Protein AF-A0A969S7R6-F1 (afdb_monomer_lite)

Secondary structure (DSSP, 8-state):
-------PPPP-----------------------S-HHHHHHHHHHHHHHHHHHHHHHHHHS-------PPPPP---S----TT-EEEEEEEETTEEEEEEEPPPPPP-S---S-------PPP-EEEEEEEEEETTT--HHHHHHHSGGGG-SSTT-SEEEEETTTEEEEEEE-SSEEEEEEEE-TTS-EE-SHHHHHHHHHHHHT-HHHHHHHHHTSS-S---EEEEEEEEEETTTS-HHHHHHHHHHHHHHHHHHHTTSS---

pLDDT: mean 76.46, std 16.31, range [37.97, 97.31]

Foldseek 3Di:
DDDDDDDDDDDPDDPPPPPPDDDPPDDDPPDPPDDCVVVVVVVVVVVVVVVVVVLVVCCVVCVPPCVVPPADDQPDDPDDDDPQWDWDDWDDDPQKIKTKIKGHDPPPPPDDDDDDPPDPGQFIWIKIKMKHKDFCVPVDQCCLCVVPPVVAAPDPVDFDWDADPPAGIWTWGDHPWKTKIKWWQALQLHTDHHPVSLCVVQVVQLPDVVQVVCVVVSNADSGRRMTMIMMMMITCVRPPNVRRVVVVVSRCVSRSVVSRNSRHHD

Structure (mmCIF, N/CA/C/O backbone):
data_AF-A0A969S7R6-F1
#
_entry.id   AF-A0A969S7R6-F1
#
loop_
_atom_site.group_PDB
_atom_site.id
_atom_site.type_symbol
_atom_site.label_atom_id
_atom_site.label_alt_id
_atom_site.label_comp_id
_atom_site.label_asym_id
_atom_site.label_entity_id
_atom_site.label_seq_id
_atom_site.pdbx_PDB_ins_code
_atom_site.Cartn_x
_atom_site.Cartn_y
_atom_site.Cartn_z
_atom_site.occupancy
_atom_site.B_iso_or_equiv
_atom_site.auth_seq_id
_atom_site.auth_comp_id
_atom_site.auth_asym_id
_atom_site.auth_atom_id
_atom_site.pdbx_PDB_model_num
ATOM 1 N N . MET A 1 1 ? 46.435 20.905 -7.691 1.00 45.28 1 MET A N 1
ATOM 2 C CA . MET A 1 1 ? 46.925 22.238 -7.284 1.00 45.28 1 MET A CA 1
ATOM 3 C C . MET A 1 1 ? 45.697 23.132 -7.252 1.00 45.28 1 MET A C 1
ATOM 5 O O . MET A 1 1 ? 44.993 23.152 -8.251 1.00 45.28 1 MET A O 1
ATOM 9 N N . ASN A 1 2 ? 45.442 23.760 -6.099 1.00 37.97 2 ASN A N 1
ATOM 10 C CA . ASN A 1 2 ? 44.247 24.527 -5.697 1.00 37.97 2 ASN A CA 1
ATOM 11 C C . ASN A 1 2 ? 42.995 23.706 -5.349 1.00 37.97 2 ASN A C 1
ATOM 13 O O . ASN A 1 2 ? 42.605 22.835 -6.112 1.00 37.97 2 ASN A O 1
ATOM 17 N N . LEU A 1 3 ? 42.268 23.974 -4.267 1.00 44.44 3 LEU A N 1
ATOM 18 C CA . LEU A 1 3 ? 42.563 24.477 -2.916 1.00 44.44 3 LEU A CA 1
ATOM 19 C C . LEU A 1 3 ? 41.258 24.210 -2.140 1.00 44.44 3 LEU A C 1
ATOM 21 O O . LEU A 1 3 ? 40.169 24.332 -2.693 1.00 44.44 3 LEU A O 1
ATOM 25 N N . LEU A 1 4 ? 41.392 23.763 -0.898 1.00 49.69 4 LEU A N 1
ATOM 26 C CA . LEU A 1 4 ? 40.310 23.392 0.010 1.00 49.69 4 LEU A CA 1
ATOM 27 C C . LEU A 1 4 ? 39.552 24.645 0.476 1.00 49.69 4 LEU A C 1
ATOM 29 O O . LEU A 1 4 ? 40.168 25.508 1.096 1.00 49.69 4 LEU A O 1
ATOM 33 N N . GLU A 1 5 ? 38.234 24.713 0.276 1.00 47.97 5 GLU A N 1
ATOM 34 C CA . GLU A 1 5 ? 37.368 25.630 1.030 1.00 47.97 5 GLU A CA 1
ATOM 35 C C . GLU A 1 5 ? 36.642 24.863 2.139 1.00 47.97 5 GLU A C 1
ATOM 37 O O . GLU A 1 5 ? 35.604 24.227 1.968 1.00 47.97 5 GLU A O 1
ATOM 42 N N . SER A 1 6 ? 37.293 24.912 3.299 1.00 51.25 6 SER A N 1
ATOM 43 C CA . SER A 1 6 ? 36.768 24.629 4.628 1.00 51.25 6 SER A CA 1
ATOM 44 C C . SER A 1 6 ? 35.719 25.687 4.973 1.00 51.25 6 SER A C 1
ATOM 46 O O . SER A 1 6 ? 36.085 26.836 5.222 1.00 51.25 6 SER A O 1
ATOM 48 N N . ASN A 1 7 ? 34.439 25.314 5.032 1.00 52.56 7 ASN A N 1
ATOM 49 C CA . ASN A 1 7 ? 33.411 26.207 5.555 1.00 52.56 7 ASN A CA 1
ATOM 50 C C . ASN A 1 7 ? 33.230 25.959 7.057 1.00 52.56 7 ASN A C 1
ATOM 52 O O . ASN A 1 7 ? 32.868 24.865 7.494 1.00 52.56 7 ASN A O 1
ATOM 56 N N . ALA A 1 8 ? 33.582 26.985 7.825 1.00 49.97 8 ALA A N 1
ATOM 57 C CA . ALA A 1 8 ? 33.693 26.975 9.268 1.00 49.97 8 ALA A CA 1
ATOM 58 C C . ALA A 1 8 ? 32.323 26.906 9.953 1.00 49.97 8 ALA A C 1
ATOM 60 O O . ALA A 1 8 ? 31.395 27.653 9.654 1.00 49.97 8 ALA A O 1
ATOM 61 N N . SER A 1 9 ? 32.248 26.019 10.936 1.00 49.41 9 SER A N 1
ATOM 62 C CA . SER A 1 9 ? 31.228 25.937 11.971 1.00 49.41 9 SER A CA 1
ATOM 63 C C . SER A 1 9 ? 31.179 27.223 12.805 1.00 49.41 9 SER A C 1
ATOM 65 O O . SER A 1 9 ? 32.147 27.550 13.493 1.00 49.41 9 SER A O 1
ATOM 67 N N . HIS A 1 10 ? 30.048 27.928 12.778 1.00 52.59 10 HIS A N 1
ATOM 68 C CA . HIS A 1 10 ? 29.699 28.940 13.777 1.00 52.59 10 HIS A CA 1
ATOM 69 C C . HIS A 1 10 ? 29.046 28.261 14.992 1.00 52.59 10 HIS A C 1
ATOM 71 O O . HIS A 1 10 ? 28.022 27.594 14.825 1.00 52.59 10 HIS A O 1
ATOM 77 N N . PRO A 1 11 ? 29.593 28.412 16.209 1.00 53.72 11 PRO A N 1
ATOM 78 C CA . PRO A 1 11 ? 28.867 28.089 17.425 1.00 53.72 11 PRO A CA 1
ATOM 79 C C . PRO A 1 11 ? 27.849 29.202 17.694 1.00 53.72 11 PRO A C 1
ATOM 81 O O . PRO A 1 11 ? 28.214 30.364 17.845 1.00 53.72 11 PRO A O 1
ATOM 84 N N . ALA A 1 12 ? 26.565 28.845 17.722 1.00 55.00 12 ALA A N 1
ATOM 85 C CA . ALA A 1 12 ? 25.519 29.744 18.183 1.00 55.00 12 ALA A CA 1
ATOM 86 C C . ALA A 1 12 ? 25.694 29.971 19.690 1.00 55.00 12 ALA A C 1
ATOM 88 O O . ALA A 1 12 ? 25.602 29.045 20.498 1.00 55.00 12 ALA A O 1
ATOM 89 N N . GLU A 1 13 ? 25.998 31.217 20.020 1.00 55.22 13 GLU A N 1
ATOM 90 C CA . GLU A 1 13 ? 26.053 31.805 21.347 1.00 55.22 13 GLU A CA 1
ATOM 91 C C . GLU A 1 13 ? 24.684 31.647 22.025 1.00 55.22 13 GLU A C 1
ATOM 93 O O . GLU A 1 13 ? 23.676 32.193 21.579 1.00 55.22 13 GLU A O 1
ATOM 98 N N . VAL A 1 14 ? 24.629 30.809 23.063 1.00 56.66 14 VAL A N 1
ATOM 99 C CA . VAL A 1 14 ? 23.445 30.646 23.912 1.00 56.66 14 VAL A CA 1
ATOM 100 C C . VAL A 1 14 ? 23.467 31.785 24.921 1.00 56.66 14 VAL A C 1
ATOM 102 O O . VAL A 1 14 ? 24.135 31.711 25.951 1.00 56.66 14 VAL A O 1
ATOM 105 N N . GLU A 1 15 ? 22.760 32.857 24.583 1.00 57.28 15 GLU A N 1
ATOM 106 C CA . GLU A 1 15 ? 22.501 33.989 25.464 1.00 57.28 15 GLU A CA 1
ATOM 107 C C . GLU A 1 15 ? 21.655 33.497 26.651 1.00 57.28 15 GLU A C 1
ATOM 109 O O . GLU A 1 15 ? 20.496 33.095 26.516 1.00 57.28 15 GLU A O 1
ATOM 114 N N . ALA A 1 16 ? 22.282 33.439 27.826 1.00 54.28 16 ALA A N 1
ATOM 115 C CA . ALA A 1 16 ? 21.632 33.100 29.080 1.00 54.28 16 ALA A CA 1
ATOM 116 C C . ALA A 1 16 ? 20.711 34.257 29.487 1.00 54.28 16 ALA A C 1
ATOM 118 O O . ALA A 1 16 ? 21.150 35.248 30.067 1.00 54.28 16 ALA A O 1
ATOM 119 N N . GLN A 1 17 ? 19.428 34.129 29.159 1.00 58.88 17 GLN A N 1
ATOM 120 C CA . GLN A 1 17 ? 18.408 35.085 29.561 1.00 58.88 17 GLN A CA 1
ATOM 121 C C . GLN A 1 17 ? 18.016 34.845 31.024 1.00 58.88 17 GLN A C 1
ATOM 123 O O . GLN A 1 17 ? 17.194 33.989 31.351 1.00 58.88 17 GLN A O 1
ATOM 128 N N . ASP A 1 18 ? 18.664 35.610 31.898 1.00 61.25 18 ASP A N 1
ATOM 129 C CA . ASP A 1 18 ? 18.344 35.788 33.312 1.00 61.25 18 ASP A CA 1
ATOM 130 C C . ASP A 1 18 ? 17.022 36.572 33.451 1.00 61.25 18 ASP A C 1
ATOM 132 O O . ASP A 1 18 ? 16.996 37.800 33.525 1.00 61.25 18 ASP A O 1
ATOM 136 N N . ASP A 1 19 ? 15.895 35.853 33.409 1.00 56.31 19 ASP A N 1
ATOM 137 C CA . ASP A 1 19 ? 14.552 36.393 33.669 1.00 56.31 19 ASP A CA 1
ATOM 138 C C . ASP A 1 19 ? 14.238 36.269 35.172 1.00 56.31 19 ASP A C 1
ATOM 140 O O . ASP A 1 19 ? 13.405 35.469 35.611 1.00 56.31 19 ASP A O 1
ATOM 144 N N . THR A 1 20 ? 14.945 37.058 35.988 1.00 59.28 20 THR A N 1
ATOM 145 C CA . THR A 1 20 ? 14.612 37.264 37.403 1.00 59.28 20 THR A CA 1
ATOM 146 C C . THR A 1 20 ? 13.327 38.099 37.494 1.00 59.28 20 THR A C 1
ATOM 148 O O . THR A 1 20 ? 13.354 39.316 37.688 1.00 59.28 20 THR A O 1
ATOM 151 N N . ARG A 1 21 ? 12.164 37.455 37.329 1.00 60.25 21 ARG A N 1
ATOM 152 C CA . ARG A 1 21 ? 10.870 38.111 37.558 1.00 60.25 21 ARG A CA 1
ATOM 153 C C . ARG A 1 21 ? 10.589 38.255 39.054 1.00 60.25 21 ARG A C 1
ATOM 155 O O . ARG A 1 21 ? 10.722 37.280 39.795 1.00 60.25 21 ARG A O 1
ATOM 162 N N . PRO A 1 22 ? 10.137 39.435 39.508 1.00 58.19 22 PRO A N 1
ATOM 163 C CA . PRO A 1 22 ? 9.712 39.629 40.883 1.00 58.19 22 PRO A CA 1
ATOM 164 C C . PRO A 1 22 ? 8.488 38.760 41.177 1.00 58.19 22 PRO A C 1
ATOM 166 O O . PRO A 1 22 ? 7.491 38.793 40.455 1.00 58.19 22 PRO A O 1
ATOM 169 N N . ILE A 1 23 ? 8.587 37.987 42.256 1.00 62.47 23 ILE A N 1
ATOM 170 C CA . ILE A 1 23 ? 7.500 37.196 42.830 1.00 62.47 23 ILE A CA 1
ATOM 171 C C . ILE A 1 23 ? 6.378 38.171 43.226 1.00 62.47 23 ILE A C 1
ATOM 173 O O . ILE A 1 23 ? 6.601 39.008 44.106 1.00 62.47 23 ILE A O 1
ATOM 177 N N . PRO A 1 24 ? 5.186 38.112 42.603 1.00 60.56 24 PRO A N 1
ATOM 178 C CA . PRO A 1 24 ? 4.053 38.895 43.066 1.00 60.56 24 PRO A CA 1
ATOM 179 C C . PRO A 1 24 ? 3.626 38.360 44.434 1.00 60.56 24 PRO A C 1
ATOM 181 O O . PRO A 1 24 ? 3.351 37.171 44.596 1.00 60.56 24 PRO A O 1
ATOM 184 N N . SER A 1 25 ? 3.605 39.247 45.425 1.00 57.91 25 SER A N 1
ATOM 185 C CA . SER A 1 25 ? 3.110 38.965 46.764 1.00 57.91 25 SER A CA 1
ATOM 186 C C . SER A 1 25 ? 1.645 38.543 46.690 1.00 57.91 25 SER A C 1
ATOM 188 O O . SER A 1 25 ? 0.744 39.315 46.358 1.00 57.91 25 SER A O 1
ATOM 190 N N . GLU A 1 26 ? 1.439 37.266 46.983 1.00 52.25 26 GLU A N 1
ATOM 191 C CA . GLU A 1 26 ? 0.154 36.596 47.064 1.00 52.25 26 GLU A CA 1
ATOM 192 C C . GLU A 1 26 ? -0.654 37.235 48.201 1.00 52.25 26 GLU A C 1
ATOM 194 O O . GLU A 1 26 ? -0.451 36.977 49.388 1.00 52.25 26 GLU A O 1
ATOM 199 N N . THR A 1 27 ? -1.539 38.162 47.839 1.00 58.53 27 THR A N 1
ATOM 200 C CA . THR A 1 27 ? -2.511 38.721 48.771 1.00 58.53 27 THR A CA 1
ATOM 201 C C . THR A 1 27 ? -3.544 37.644 49.066 1.00 58.53 27 THR A C 1
ATOM 203 O O . THR A 1 27 ? -4.223 37.132 48.178 1.00 58.53 27 THR A O 1
ATOM 206 N N . ALA A 1 28 ? -3.610 37.277 50.344 1.00 55.28 28 ALA A N 1
ATOM 207 C CA . ALA A 1 28 ? -4.493 36.278 50.915 1.00 55.28 28 ALA A CA 1
ATOM 208 C C . ALA A 1 28 ? -5.975 36.625 50.678 1.00 55.28 28 ALA A C 1
ATOM 210 O O . ALA A 1 28 ? -6.647 37.219 51.519 1.00 55.28 28 ALA A O 1
ATOM 211 N N . GLY A 1 29 ? -6.495 36.227 49.520 1.00 53.34 29 GLY A N 1
ATOM 212 C CA . GLY A 1 29 ? -7.921 36.092 49.270 1.00 53.34 29 GLY A CA 1
ATOM 213 C C . GLY A 1 29 ? -8.390 34.755 49.827 1.00 53.34 29 GLY A C 1
ATOM 214 O O . GLY A 1 29 ? -8.324 33.739 49.135 1.00 53.34 29 GLY A O 1
ATOM 215 N N . ALA A 1 30 ? -8.849 34.750 51.080 1.00 56.84 30 ALA A N 1
ATOM 216 C CA . ALA A 1 30 ? -9.548 33.630 51.703 1.00 56.84 30 ALA A CA 1
ATOM 217 C C . ALA A 1 30 ? -10.882 33.383 50.973 1.00 56.84 30 ALA A C 1
ATOM 219 O O . ALA A 1 30 ? -11.956 33.795 51.404 1.00 56.84 30 ALA A O 1
ATOM 220 N N . ASN A 1 31 ? -10.795 32.745 49.808 1.00 53.53 31 ASN A N 1
ATOM 221 C CA . ASN A 1 31 ? -11.939 32.333 49.021 1.00 53.53 31 ASN A CA 1
ATOM 222 C C . ASN A 1 31 ? -12.540 31.083 49.657 1.00 53.53 31 ASN A C 1
ATOM 224 O O . ASN A 1 31 ? -11.925 30.017 49.674 1.00 53.53 31 ASN A O 1
ATOM 228 N N . ASN A 1 32 ? -13.773 31.233 50.135 1.00 58.84 32 ASN A N 1
ATOM 229 C CA . ASN A 1 32 ? -14.685 30.174 50.546 1.00 58.84 32 ASN A CA 1
ATOM 230 C C . ASN A 1 32 ? -14.927 29.170 49.398 1.00 58.84 32 ASN A C 1
ATOM 232 O O . ASN A 1 32 ? -15.994 29.151 48.783 1.00 58.84 32 ASN A O 1
ATOM 236 N N . ARG A 1 33 ? -13.953 28.299 49.100 1.00 58.47 33 ARG A N 1
ATOM 237 C CA . ARG A 1 33 ? -14.191 27.045 48.375 1.00 58.47 33 ARG A CA 1
ATOM 238 C C . ARG A 1 33 ? -14.910 26.111 49.336 1.00 58.47 33 ARG A C 1
ATOM 240 O O . ARG A 1 33 ? -14.297 25.309 50.034 1.00 58.47 33 ARG A O 1
ATOM 247 N N . ALA A 1 34 ? -16.226 26.285 49.396 1.00 58.28 34 ALA A N 1
ATOM 248 C CA . ALA A 1 34 ? -17.129 25.379 50.074 1.00 58.28 34 ALA A CA 1
ATOM 249 C C . ALA A 1 34 ? -16.809 23.926 49.680 1.00 58.28 34 ALA A C 1
ATOM 251 O O . ALA A 1 34 ? -16.533 23.606 48.521 1.00 58.28 34 ALA A O 1
ATOM 252 N N . ASN A 1 35 ? -16.808 23.087 50.705 1.00 64.00 35 ASN A N 1
ATOM 253 C CA . ASN A 1 35 ? -16.286 21.733 50.821 1.00 64.00 35 ASN A CA 1
ATOM 254 C C . ASN A 1 35 ? -17.053 20.692 49.966 1.00 64.00 35 ASN A C 1
ATOM 256 O O . ASN A 1 35 ? -17.558 19.704 50.488 1.00 64.00 35 ASN A O 1
ATOM 260 N N . ASN A 1 36 ? -17.166 20.913 48.651 1.00 62.44 36 ASN A N 1
ATOM 261 C CA . ASN A 1 36 ? -17.882 20.034 47.709 1.00 62.44 36 ASN A CA 1
ATOM 262 C C . ASN A 1 36 ? -16.988 18.950 47.077 1.00 62.44 36 ASN A C 1
ATOM 264 O O . ASN A 1 36 ? -17.462 18.134 46.287 1.00 62.44 36 ASN A O 1
ATOM 268 N N . GLN A 1 37 ? -15.703 18.900 47.442 1.00 74.56 37 GLN A N 1
ATOM 269 C CA . GLN A 1 37 ? -14.771 17.857 47.007 1.00 74.56 37 GLN A CA 1
ATOM 270 C C . GLN A 1 37 ? -15.238 16.412 47.283 1.00 74.56 37 GLN A C 1
ATOM 272 O O . GLN A 1 37 ? -15.125 15.601 46.365 1.00 74.56 37 GLN A O 1
ATOM 277 N N . PRO A 1 38 ? -15.785 16.045 48.465 1.00 82.81 38 PRO A N 1
ATOM 278 C CA . PRO A 1 38 ? -16.155 14.652 48.724 1.00 82.81 38 PRO A CA 1
ATOM 279 C C . PRO A 1 38 ? -17.298 14.175 47.820 1.00 82.81 38 PRO A C 1
ATOM 281 O O . PRO A 1 38 ? -17.287 13.032 47.372 1.00 82.81 38 PRO A O 1
ATOM 284 N N . LEU A 1 39 ? -18.250 15.053 47.489 1.00 85.94 39 LEU A N 1
ATOM 285 C CA . LEU A 1 39 ? -19.400 14.723 46.642 1.00 85.94 39 LEU A CA 1
ATOM 286 C C . LEU A 1 39 ? -18.976 14.355 45.212 1.00 85.94 39 LEU A C 1
ATOM 288 O O . LEU A 1 39 ? -19.498 13.401 44.640 1.00 85.94 39 LEU A O 1
ATOM 292 N N . ILE A 1 40 ? -17.981 15.056 44.661 1.00 89.38 40 ILE A N 1
ATOM 293 C CA . ILE A 1 40 ? -17.456 14.788 43.315 1.00 89.38 40 ILE A CA 1
ATOM 294 C C . ILE A 1 40 ? -16.802 13.400 43.247 1.00 89.38 40 ILE A C 1
ATOM 296 O O . ILE A 1 40 ? -17.059 12.651 42.304 1.00 89.38 40 ILE A O 1
ATOM 300 N N . TYR A 1 41 ? -16.008 13.018 44.254 1.00 93.12 41 TYR A N 1
ATOM 301 C CA . TYR A 1 41 ? -15.368 11.698 44.283 1.00 93.12 41 TYR A CA 1
ATOM 302 C C . TYR A 1 41 ? -16.385 10.560 44.361 1.00 93.12 41 TYR A C 1
ATOM 304 O O . TYR A 1 41 ? -16.248 9.574 43.638 1.00 93.12 41 TYR A O 1
ATOM 312 N N . TRP A 1 42 ? -17.432 10.707 45.177 1.00 93.81 42 TRP A N 1
ATOM 313 C CA . TRP A 1 42 ? -18.493 9.703 45.274 1.00 93.81 42 TRP A CA 1
ATOM 314 C C . TRP A 1 42 ? -19.260 9.534 43.964 1.00 93.81 42 TRP A C 1
ATOM 316 O O . TRP A 1 42 ? -19.521 8.401 43.563 1.00 93.81 42 TRP A O 1
ATOM 326 N N . VAL A 1 43 ? -19.570 10.631 43.268 1.00 95.00 43 VAL A N 1
ATOM 327 C CA . VAL A 1 43 ? -20.233 10.581 41.955 1.00 95.00 43 VAL A CA 1
ATOM 328 C C . VAL A 1 43 ? -19.353 9.875 40.918 1.00 95.00 43 VAL A C 1
ATOM 330 O O . VAL A 1 43 ? -19.836 8.994 40.206 1.00 95.00 43 VAL A O 1
ATOM 333 N N . LEU A 1 44 ? -18.056 10.196 40.857 1.00 95.19 44 LEU A N 1
ATOM 334 C CA . LEU A 1 44 ? -17.110 9.537 39.946 1.00 95.19 44 LEU A CA 1
ATOM 335 C C . LEU A 1 44 ? -16.935 8.042 40.267 1.00 95.19 44 LEU A C 1
ATOM 337 O O . LEU A 1 44 ? -16.881 7.212 39.357 1.00 95.19 44 LEU A O 1
ATOM 341 N N . LEU A 1 45 ? -16.889 7.677 41.549 1.00 96.31 45 LEU A N 1
ATOM 342 C CA . LEU A 1 45 ? -16.780 6.283 41.983 1.00 96.31 45 LEU A CA 1
ATOM 343 C C . LEU A 1 45 ? -18.041 5.478 41.630 1.00 96.31 45 LEU A C 1
ATOM 345 O O . LEU A 1 45 ? -17.943 4.353 41.141 1.00 96.31 45 LEU A O 1
ATOM 349 N N . TRP A 1 46 ? -19.224 6.069 41.802 1.00 97.31 46 TRP A N 1
ATOM 350 C CA . TRP A 1 46 ? -20.485 5.443 41.400 1.00 97.31 46 TRP A CA 1
ATOM 351 C C . TRP A 1 46 ? -20.576 5.250 39.886 1.00 97.31 46 TRP A C 1
ATOM 353 O O . TRP A 1 46 ? -20.946 4.169 39.429 1.00 97.31 46 TRP A O 1
ATOM 363 N N . LEU A 1 47 ? -20.191 6.263 39.104 1.00 96.88 47 LEU A N 1
ATOM 364 C CA . LEU A 1 47 ? -20.155 6.182 37.641 1.00 96.88 47 LEU A CA 1
ATOM 365 C C . LEU A 1 47 ? -19.198 5.091 37.149 1.00 96.88 47 LEU A C 1
ATOM 367 O O . LEU A 1 47 ? -19.558 4.310 36.267 1.00 96.88 47 LEU A O 1
ATOM 371 N N . THR A 1 48 ? -18.000 4.997 37.732 1.00 95.75 48 THR A N 1
ATOM 372 C CA . THR A 1 48 ? -17.034 3.956 37.352 1.00 95.75 48 THR A CA 1
ATOM 373 C C . THR A 1 48 ? -17.541 2.564 37.727 1.00 95.75 48 THR A C 1
ATOM 375 O O . THR A 1 48 ? -17.538 1.686 36.861 1.00 95.75 48 THR A O 1
ATOM 378 N N . CYS A 1 49 ? -18.076 2.372 38.940 1.00 96.75 49 CYS A N 1
ATOM 379 C CA . CYS A 1 49 ? -18.675 1.100 39.363 1.00 96.75 49 CYS A CA 1
ATOM 380 C C . CYS A 1 49 ? -19.836 0.671 38.458 1.00 96.75 49 CYS A C 1
ATOM 382 O O . CYS A 1 49 ? -19.852 -0.469 37.994 1.00 96.75 49 CYS A O 1
ATOM 384 N N . LEU A 1 50 ? -20.771 1.577 38.153 1.00 96.19 50 LEU A N 1
ATOM 385 C CA . LEU A 1 50 ? -21.881 1.298 37.236 1.00 96.19 50 LEU A CA 1
ATOM 386 C C . LEU A 1 50 ? -21.380 0.882 35.850 1.00 96.19 50 LEU A C 1
ATOM 388 O O . LEU A 1 50 ? -21.906 -0.071 35.275 1.00 96.19 50 LEU A O 1
ATOM 392 N N . SER A 1 51 ? -20.343 1.546 35.327 1.00 92.56 51 SER A N 1
ATOM 393 C CA . SER A 1 51 ? -19.767 1.181 34.028 1.00 92.56 51 SER A CA 1
ATOM 394 C C . SER A 1 51 ? -19.161 -0.227 34.042 1.00 92.56 51 SER A C 1
ATOM 396 O O . SER A 1 51 ? -19.417 -1.014 33.131 1.00 92.56 51 SER A O 1
ATOM 398 N N . VAL A 1 52 ? -18.427 -0.584 35.104 1.00 94.06 52 VAL A N 1
ATOM 399 C CA . VAL A 1 52 ? -17.773 -1.893 35.239 1.00 94.06 52 VAL A CA 1
ATOM 400 C C . VAL A 1 52 ? -18.815 -3.001 35.367 1.00 94.06 52 VAL A C 1
ATOM 402 O O . VAL A 1 52 ? -18.726 -4.006 34.662 1.00 94.06 52 VAL A O 1
ATOM 405 N N . VAL A 1 53 ? -19.837 -2.802 36.205 1.00 95.38 53 VAL A N 1
ATOM 406 C CA . VAL A 1 53 ? -20.948 -3.754 36.357 1.00 95.38 53 VAL A CA 1
ATOM 407 C C . VAL A 1 53 ? -21.698 -3.925 35.037 1.00 95.38 53 VAL A C 1
ATOM 409 O O . VAL A 1 53 ? -21.991 -5.055 34.654 1.00 95.38 53 VAL A O 1
ATOM 412 N N . GLY A 1 54 ? -21.951 -2.839 34.302 1.00 90.44 54 GLY A N 1
ATOM 413 C CA . GLY A 1 54 ? -22.593 -2.896 32.988 1.00 90.44 54 GLY A CA 1
ATOM 414 C C . GLY A 1 54 ? -21.796 -3.713 31.965 1.00 90.44 54 GLY A C 1
ATOM 415 O O . GLY A 1 54 ? -22.363 -4.564 31.277 1.00 90.44 54 GLY A O 1
ATOM 416 N N . VAL A 1 55 ? -20.476 -3.511 31.894 1.00 85.12 55 VAL A N 1
ATOM 417 C CA . VAL A 1 55 ? -19.587 -4.272 30.996 1.00 85.12 55 VAL A CA 1
ATOM 418 C C . VAL A 1 55 ? -19.537 -5.753 31.385 1.00 85.12 55 VAL A C 1
ATOM 420 O O . VAL A 1 55 ? -19.640 -6.619 30.514 1.00 85.12 55 VAL A O 1
ATOM 423 N N . LEU A 1 56 ? -19.436 -6.062 32.682 1.00 88.00 56 LEU A N 1
ATOM 424 C CA . LEU A 1 56 ? -19.412 -7.442 33.178 1.00 88.00 56 LEU A CA 1
ATOM 425 C C . LEU A 1 56 ? -20.738 -8.163 32.930 1.00 88.00 56 LEU A C 1
ATOM 427 O O . LEU A 1 56 ? -20.731 -9.266 32.384 1.00 88.00 56 LEU A O 1
ATOM 431 N N . ALA A 1 57 ? -21.868 -7.531 33.255 1.00 91.00 57 ALA A N 1
ATOM 432 C CA . ALA A 1 57 ? -23.195 -8.080 32.994 1.00 91.00 57 ALA A CA 1
ATOM 433 C C . ALA A 1 57 ? -23.381 -8.379 31.501 1.00 91.00 57 ALA A C 1
ATOM 435 O O . ALA A 1 57 ? -23.836 -9.463 31.138 1.00 91.00 57 ALA A O 1
ATOM 436 N N . LYS A 1 58 ? -22.936 -7.470 30.623 1.00 83.19 58 LYS A N 1
ATOM 437 C CA . LYS A 1 58 ? -22.946 -7.702 29.177 1.00 83.19 58 LYS A CA 1
ATOM 438 C C . LYS A 1 58 ? -22.100 -8.914 28.777 1.00 83.19 58 LYS A C 1
ATOM 440 O O . LYS A 1 58 ? -22.569 -9.724 27.983 1.00 83.19 58 LYS A O 1
ATOM 445 N N . SER A 1 59 ? -20.900 -9.064 29.344 1.00 82.00 59 SER A N 1
ATOM 446 C CA . SER A 1 59 ? -20.017 -10.207 29.061 1.00 82.00 59 SER A CA 1
ATOM 447 C C . SER A 1 59 ? -20.585 -11.555 29.523 1.00 82.00 59 SER A C 1
ATOM 449 O O . SER A 1 59 ? -20.247 -12.581 28.943 1.00 82.00 59 SER A O 1
ATOM 451 N N . LEU A 1 60 ? -21.451 -11.555 30.543 1.00 86.06 60 LEU A N 1
ATOM 452 C CA . LEU A 1 60 ? -22.099 -12.758 31.069 1.00 86.06 60 LEU A CA 1
ATOM 453 C C . LEU A 1 60 ? -23.365 -13.132 30.286 1.00 86.06 60 LEU A C 1
ATOM 455 O O . LEU A 1 60 ? -23.603 -14.312 30.054 1.00 86.06 60 LEU A O 1
ATOM 459 N N . ILE A 1 61 ? -24.171 -12.144 29.878 1.00 83.88 61 ILE A N 1
ATOM 460 C CA . ILE A 1 61 ? -25.440 -12.366 29.155 1.00 83.88 61 ILE A CA 1
ATOM 461 C C . ILE A 1 61 ? -25.184 -12.737 27.694 1.00 83.88 61 ILE A C 1
ATOM 463 O O . ILE A 1 61 ? -25.822 -13.631 27.146 1.00 83.88 61 ILE A O 1
ATOM 467 N N . ALA A 1 62 ? -24.242 -12.044 27.063 1.00 73.12 62 ALA A N 1
ATOM 468 C CA . ALA A 1 62 ? -23.775 -12.342 25.726 1.00 73.12 62 ALA A CA 1
ATOM 469 C C . ALA A 1 62 ? -22.280 -12.632 25.850 1.00 73.12 62 ALA A C 1
ATOM 471 O O . ALA A 1 62 ? -21.479 -11.726 25.583 1.00 73.12 62 ALA A O 1
ATOM 472 N N . PRO A 1 63 ? -21.883 -13.851 26.293 1.00 62.91 63 PRO A N 1
ATOM 473 C CA . PRO A 1 63 ? -20.493 -14.251 26.205 1.00 62.91 63 PRO A CA 1
ATOM 474 C C . PRO A 1 63 ? -20.133 -14.023 24.759 1.00 62.91 63 PRO A C 1
ATOM 476 O O . PRO A 1 63 ? -20.757 -14.593 23.860 1.00 62.91 63 PRO A O 1
ATOM 479 N N . ALA A 1 64 ? -19.209 -13.094 24.545 1.00 57.50 64 ALA A N 1
ATOM 480 C CA . ALA A 1 64 ? -18.708 -12.783 23.237 1.00 57.50 64 ALA A CA 1
ATOM 481 C C . ALA A 1 64 ? -17.943 -14.032 22.783 1.00 57.50 64 ALA A C 1
ATOM 483 O O . ALA A 1 64 ? -16.716 -14.085 22.776 1.00 57.50 64 ALA A O 1
ATOM 484 N N . SER A 1 65 ? -18.682 -15.052 22.348 1.00 51.25 65 SER A N 1
ATOM 485 C CA . SER A 1 65 ? -18.399 -15.705 21.097 1.00 51.25 65 SER A CA 1
ATOM 486 C C . SER A 1 65 ? -18.345 -14.552 20.108 1.00 51.25 65 SER A C 1
ATOM 488 O O . SER A 1 65 ? -19.308 -14.181 19.448 1.00 51.25 65 SER A O 1
ATOM 490 N N . VAL A 1 66 ? -17.182 -13.895 20.091 1.00 55.12 66 VAL A N 1
ATOM 491 C CA . VAL A 1 66 ? -16.714 -13.060 19.008 1.00 55.12 66 VAL A CA 1
ATOM 492 C C . VAL A 1 66 ? -16.542 -14.060 17.879 1.00 55.12 66 VAL A C 1
ATOM 494 O O . VAL A 1 66 ? -15.437 -14.463 17.520 1.00 55.12 66 VAL A O 1
ATOM 497 N N . GLN A 1 67 ? -17.668 -14.554 17.378 1.00 52.94 67 GLN A N 1
ATOM 498 C CA . GLN A 1 67 ? -17.793 -15.182 16.101 1.00 52.94 67 GLN A CA 1
ATOM 499 C C . GLN A 1 67 ? -17.507 -14.003 15.200 1.00 52.94 67 GLN A C 1
ATOM 501 O O . GLN A 1 67 ? -18.385 -13.193 14.918 1.00 52.94 67 GLN A O 1
ATOM 506 N N . ARG A 1 68 ? -16.203 -13.792 14.962 1.00 62.19 68 ARG A N 1
ATOM 507 C CA . ARG A 1 68 ? -15.676 -12.742 14.107 1.00 62.19 68 ARG A CA 1
ATOM 508 C C . ARG A 1 68 ? -16.455 -12.947 12.833 1.00 62.19 68 ARG A C 1
ATOM 510 O O . ARG A 1 68 ? -16.191 -13.933 12.148 1.00 62.19 68 ARG A O 1
ATOM 517 N N . GLN A 1 69 ? -17.472 -12.119 12.599 1.00 66.25 69 GLN A N 1
ATOM 518 C CA . GLN A 1 69 ? -18.189 -12.192 11.346 1.00 66.25 69 GLN A CA 1
ATOM 519 C C . GLN A 1 69 ? -17.089 -12.029 10.308 1.00 66.25 69 GLN A C 1
ATOM 521 O O . GLN A 1 69 ? -16.343 -11.044 10.387 1.00 66.25 69 GLN A O 1
ATOM 526 N N . PRO A 1 70 ? -16.849 -13.061 9.481 1.00 69.75 70 PRO A N 1
ATOM 527 C CA . PRO A 1 70 ? -15.781 -12.987 8.514 1.00 69.75 70 PRO A CA 1
ATOM 528 C C . PRO A 1 70 ? -16.096 -11.757 7.679 1.00 69.75 70 PRO A C 1
ATOM 530 O O . PRO A 1 70 ? -17.182 -11.652 7.108 1.00 69.75 70 PRO A O 1
ATOM 533 N N . LEU A 1 71 ? -15.191 -10.779 7.724 1.00 76.38 71 LEU A N 1
ATOM 534 C CA . LEU A 1 71 ? -15.376 -9.567 6.950 1.00 76.38 71 LEU A CA 1
ATOM 535 C C . LEU A 1 71 ? -15.525 -9.991 5.486 1.00 76.38 71 LEU A C 1
ATOM 537 O O . LEU A 1 71 ? -14.808 -10.904 5.057 1.00 76.38 71 LEU A O 1
ATOM 541 N N . PRO A 1 72 ? -16.450 -9.376 4.733 1.00 80.81 72 PRO A N 1
ATOM 542 C CA . PRO A 1 72 ? -16.623 -9.719 3.336 1.00 80.81 72 PRO A CA 1
ATOM 543 C C . PRO A 1 72 ? -15.272 -9.584 2.614 1.00 80.81 72 PRO A C 1
ATOM 545 O O . PRO A 1 72 ? -14.562 -8.590 2.842 1.00 80.81 72 PRO A O 1
ATOM 548 N N . PRO A 1 73 ? -14.888 -10.593 1.809 1.00 80.31 73 PRO A N 1
ATOM 549 C CA . PRO A 1 73 ? -13.615 -10.584 1.100 1.00 80.31 73 PRO A CA 1
ATOM 550 C C . PRO A 1 73 ? -13.574 -9.427 0.101 1.00 80.31 73 PRO A C 1
ATOM 552 O O . PRO A 1 73 ? -14.618 -8.958 -0.366 1.00 80.31 73 PRO A O 1
ATOM 555 N N . ALA A 1 74 ? -12.369 -8.974 -0.243 1.00 83.69 74 ALA A N 1
ATOM 556 C CA . ALA A 1 74 ? -12.193 -7.976 -1.288 1.00 83.69 74 ALA A CA 1
ATOM 557 C C . ALA A 1 74 ? -12.793 -8.467 -2.618 1.00 83.69 74 ALA A C 1
ATOM 559 O O . ALA A 1 74 ? -12.502 -9.573 -3.077 1.00 83.69 74 ALA A O 1
ATOM 560 N N . GLN A 1 75 ? -13.606 -7.628 -3.264 1.00 83.25 75 GLN A N 1
ATOM 561 C CA . GLN A 1 75 ? -14.093 -7.896 -4.618 1.00 83.25 75 GLN A CA 1
ATOM 562 C C . GLN A 1 75 ? -13.053 -7.412 -5.623 1.00 83.25 75 GLN A C 1
ATOM 564 O O . GLN A 1 75 ? -12.992 -6.232 -5.963 1.00 83.25 75 GLN A O 1
ATOM 569 N N . LEU A 1 76 ? -12.183 -8.321 -6.051 1.00 81.62 76 LEU A N 1
ATOM 570 C CA . LEU A 1 76 ? -11.085 -7.984 -6.948 1.00 81.62 76 LEU A CA 1
ATOM 571 C C . LEU A 1 76 ? -11.621 -7.740 -8.362 1.00 81.62 76 LEU A C 1
ATOM 573 O O . LEU A 1 76 ? -12.443 -8.498 -8.876 1.00 81.62 76 LEU A O 1
ATOM 577 N N . LEU A 1 77 ? -11.181 -6.639 -8.967 1.00 80.50 77 LEU A N 1
ATOM 578 C CA . LEU A 1 77 ? -11.590 -6.244 -10.309 1.00 80.50 77 LEU A CA 1
ATOM 579 C C . LEU A 1 77 ? -10.905 -7.152 -11.330 1.00 80.50 77 LEU A C 1
ATOM 581 O O . LEU A 1 77 ? -9.685 -7.234 -11.324 1.00 80.50 77 LEU A O 1
ATOM 585 N N . ALA A 1 78 ? -11.670 -7.791 -12.217 1.00 74.12 78 ALA A N 1
ATOM 586 C CA . ALA A 1 78 ? -11.113 -8.682 -13.240 1.00 74.12 78 ALA A CA 1
ATOM 587 C C . ALA A 1 78 ? -10.151 -7.958 -14.198 1.00 74.12 78 ALA A C 1
ATOM 589 O O . ALA A 1 78 ? -9.171 -8.540 -14.650 1.00 74.12 78 ALA A O 1
ATOM 590 N N . GLU A 1 79 ? -10.405 -6.677 -14.472 1.00 78.06 79 GLU A N 1
ATOM 591 C CA . GLU A 1 79 ? -9.555 -5.840 -15.309 1.00 78.06 79 GLU A CA 1
ATOM 592 C C . GLU A 1 79 ? -9.530 -4.411 -14.776 1.00 78.06 79 GLU A C 1
ATOM 594 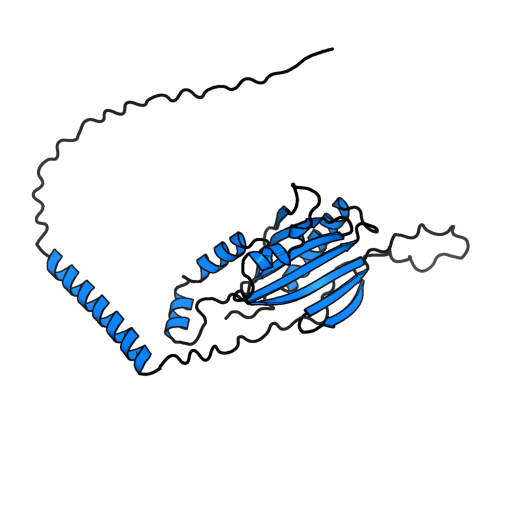O O . GLU A 1 79 ? -10.549 -3.859 -14.346 1.00 78.06 79 GLU A O 1
ATOM 599 N N . VAL A 1 80 ? -8.356 -3.786 -14.843 1.00 80.88 80 VAL A N 1
ATOM 600 C CA . VAL A 1 80 ? -8.203 -2.367 -14.536 1.00 80.88 80 VAL A CA 1
ATOM 601 C C . VAL A 1 80 ? -7.410 -1.723 -15.665 1.00 80.88 80 VAL A C 1
ATOM 603 O O . VAL A 1 80 ? -6.195 -1.923 -15.739 1.00 80.88 80 VAL A O 1
ATOM 606 N N . PRO A 1 81 ? -8.079 -0.980 -16.565 1.00 85.75 81 PRO A N 1
ATOM 607 C CA . PRO A 1 81 ? -7.407 -0.375 -17.699 1.00 85.75 81 PRO A CA 1
ATOM 608 C C . PRO A 1 81 ? -6.428 0.688 -17.205 1.00 85.75 81 PRO A C 1
ATOM 610 O O . PRO A 1 81 ? -6.766 1.512 -16.353 1.00 85.75 81 PRO A O 1
ATOM 613 N N . LEU A 1 82 ? -5.227 0.655 -17.768 1.00 87.12 82 LEU A N 1
ATOM 614 C CA . LEU A 1 82 ? -4.197 1.670 -17.613 1.00 87.12 82 LEU A CA 1
ATOM 615 C C . LEU A 1 82 ? -4.039 2.368 -18.967 1.00 87.12 82 LEU A C 1
ATOM 617 O O . LEU A 1 82 ? -3.964 1.707 -20.006 1.00 87.12 82 LEU A O 1
ATOM 621 N N . ARG A 1 83 ? -4.006 3.699 -18.992 1.00 86.25 83 ARG A N 1
ATOM 622 C CA . ARG A 1 83 ? -3.835 4.471 -20.223 1.00 86.25 83 ARG A CA 1
ATOM 623 C C . ARG A 1 83 ? -2.528 4.073 -20.870 1.00 86.25 83 ARG A C 1
ATOM 625 O O . ARG A 1 83 ? -1.488 4.035 -20.226 1.00 86.25 83 ARG A O 1
ATOM 632 N N . HIS A 1 84 ? -2.592 3.820 -22.170 1.00 83.81 84 HIS A N 1
ATOM 633 C CA . HIS A 1 84 ? -1.442 3.425 -22.979 1.00 83.81 84 HIS A CA 1
ATOM 634 C C . HIS A 1 84 ? -0.890 2.023 -22.687 1.00 83.81 84 HIS A C 1
ATOM 636 O O . HIS A 1 84 ? 0.031 1.604 -23.376 1.00 83.81 84 HIS A O 1
ATOM 642 N N . TRP A 1 85 ? -1.468 1.272 -21.751 1.00 83.88 85 TRP A N 1
ATOM 643 C CA . TRP A 1 85 ? -1.097 -0.114 -21.498 1.00 83.88 85 TRP A CA 1
ATOM 644 C C . TRP A 1 85 ? -2.180 -1.051 -22.031 1.00 83.88 85 TRP A C 1
ATOM 646 O O . TRP A 1 85 ? -3.371 -0.855 -21.793 1.00 83.88 85 TRP A O 1
ATOM 656 N N . GLN A 1 86 ? -1.765 -2.096 -22.733 1.00 83.62 86 GLN A N 1
ATOM 657 C CA . GLN A 1 86 ? -2.635 -3.169 -23.186 1.00 83.62 86 GLN A CA 1
ATOM 658 C C . GLN A 1 86 ? -2.487 -4.361 -22.243 1.00 83.62 86 GLN A C 1
ATOM 660 O O . GLN A 1 86 ? -1.377 -4.852 -22.038 1.00 83.62 86 GLN A O 1
ATOM 665 N N . ALA A 1 87 ? -3.590 -4.824 -21.656 1.00 80.81 87 ALA A N 1
ATOM 666 C CA . ALA A 1 87 ? -3.596 -6.063 -20.885 1.00 80.81 87 ALA A CA 1
ATOM 667 C C . ALA A 1 87 ? -3.304 -7.247 -21.818 1.00 80.81 87 ALA A C 1
ATOM 669 O O . ALA A 1 87 ? -3.890 -7.344 -22.896 1.00 80.81 87 ALA A O 1
ATOM 670 N N . ILE A 1 88 ? -2.381 -8.117 -21.415 1.00 74.88 88 ILE A N 1
ATOM 671 C CA . ILE A 1 88 ? -2.012 -9.316 -22.179 1.00 74.88 88 ILE A CA 1
ATOM 672 C C . ILE A 1 88 ? -2.608 -10.557 -21.531 1.00 74.88 88 ILE A C 1
ATOM 674 O O . ILE A 1 88 ? -3.096 -11.437 -22.229 1.00 74.88 88 ILE A O 1
ATOM 678 N N . ASP A 1 89 ? -2.517 -10.639 -20.204 1.00 74.62 89 ASP A N 1
ATOM 679 C CA . ASP A 1 89 ? -2.856 -11.842 -19.457 1.00 74.62 89 ASP A CA 1
ATOM 680 C C . ASP A 1 89 ? -3.232 -11.493 -18.013 1.00 74.62 89 ASP A C 1
ATOM 682 O O . ASP A 1 89 ? -2.749 -10.500 -17.449 1.00 74.62 89 ASP A O 1
ATOM 686 N N . HIS A 1 90 ? -4.088 -12.322 -17.425 1.00 70.19 90 HIS A N 1
ATOM 687 C CA . HIS A 1 90 ? -4.395 -12.313 -16.005 1.00 70.19 90 HIS A CA 1
ATOM 688 C C . HIS A 1 90 ? -4.521 -13.749 -15.495 1.00 70.19 90 HIS A C 1
ATOM 690 O O . HIS A 1 90 ? -5.293 -14.550 -16.017 1.00 70.19 90 HIS A O 1
ATOM 696 N N . SER A 1 91 ? -3.794 -14.075 -14.429 1.00 69.62 91 SER A N 1
ATOM 697 C CA . SER A 1 91 ? -3.885 -15.388 -13.788 1.00 69.62 91 SER A CA 1
ATOM 698 C C . SER A 1 91 ? -4.253 -15.242 -12.317 1.00 69.62 91 SER A C 1
ATOM 700 O O . SER A 1 91 ? -3.582 -14.525 -11.568 1.00 69.62 91 SER A O 1
ATOM 702 N N . GLY A 1 92 ? -5.310 -15.942 -11.900 1.00 60.25 92 GLY A N 1
ATOM 703 C CA . GLY A 1 92 ? -5.639 -16.137 -10.492 1.00 60.25 92 GLY A CA 1
ATOM 704 C C . GLY A 1 92 ? -4.807 -17.283 -9.921 1.00 60.25 92 GLY A C 1
ATOM 705 O O . GLY A 1 92 ? -5.014 -18.437 -10.284 1.00 60.25 92 GLY A O 1
ATOM 706 N N . LEU A 1 93 ? -3.867 -16.973 -9.034 1.00 55.56 93 LEU A N 1
ATOM 707 C CA . LEU A 1 93 ? -3.010 -17.935 -8.339 1.00 55.56 93 LEU A CA 1
ATOM 708 C C . LEU A 1 93 ? -3.341 -17.889 -6.844 1.00 55.56 93 LEU A C 1
ATOM 710 O O . LEU A 1 93 ? -2.935 -16.952 -6.166 1.00 55.56 93 LEU A O 1
ATOM 714 N N . ASP A 1 94 ? -4.081 -18.868 -6.316 1.00 58.34 94 ASP A N 1
ATOM 715 C CA . ASP A 1 94 ? -4.298 -19.059 -4.867 1.00 58.34 94 ASP A CA 1
ATOM 716 C C . ASP A 1 94 ? -4.672 -17.777 -4.083 1.00 58.34 94 ASP A C 1
ATOM 718 O O . ASP A 1 94 ? -4.074 -17.442 -3.057 1.00 58.34 94 ASP A O 1
ATOM 722 N N . GLY A 1 95 ? -5.648 -17.007 -4.580 1.00 59.75 95 GLY A N 1
ATOM 723 C CA . GLY A 1 95 ? -6.074 -15.744 -3.951 1.00 59.75 95 GLY A CA 1
ATOM 724 C C . GLY A 1 95 ? -5.151 -14.545 -4.219 1.00 59.75 95 GLY A C 1
ATOM 725 O O . GLY A 1 95 ? -5.333 -13.481 -3.625 1.00 59.75 95 GLY A O 1
ATOM 726 N N . ARG A 1 96 ? -4.181 -14.698 -5.126 1.00 57.59 96 ARG A N 1
ATOM 727 C CA . ARG A 1 96 ? -3.375 -13.632 -5.728 1.00 57.59 96 ARG A CA 1
ATOM 728 C C . ARG A 1 96 ? -3.782 -13.445 -7.181 1.00 57.59 96 ARG A C 1
ATOM 730 O O . ARG A 1 96 ? -4.049 -14.415 -7.883 1.00 57.59 96 ARG A O 1
ATOM 737 N N . TYR A 1 97 ? -3.795 -12.202 -7.631 1.00 60.69 97 TYR A N 1
ATOM 738 C CA . TYR A 1 97 ? -4.086 -11.855 -9.015 1.00 60.69 97 TYR A CA 1
ATOM 739 C C . TYR A 1 97 ? -2.844 -11.217 -9.604 1.00 60.69 97 TYR A C 1
ATOM 741 O O . TYR A 1 97 ? -2.356 -10.222 -9.068 1.00 60.69 97 TYR A O 1
ATOM 749 N N . GLU A 1 98 ? -2.321 -11.809 -10.669 1.00 70.81 98 GLU A N 1
ATOM 750 C CA . GLU A 1 98 ? -1.258 -11.222 -11.477 1.00 70.81 98 GLU A CA 1
ATOM 751 C C . GLU A 1 98 ? -1.886 -10.644 -12.743 1.00 70.81 98 GLU A C 1
ATOM 753 O O . GLU A 1 98 ? -2.573 -11.355 -13.471 1.00 70.81 98 GLU A O 1
ATOM 758 N N . TYR A 1 99 ? -1.659 -9.358 -12.989 1.00 65.12 99 TYR A N 1
ATOM 759 C CA . TYR A 1 99 ? -2.032 -8.656 -14.209 1.00 65.12 99 TYR A CA 1
ATOM 760 C C . TYR A 1 99 ? -0.756 -8.348 -14.975 1.00 65.12 99 TYR A C 1
ATOM 762 O O . TYR A 1 99 ? 0.163 -7.730 -14.431 1.00 65.12 99 TYR A O 1
ATOM 770 N N . ARG A 1 100 ? -0.706 -8.734 -16.246 1.00 66.56 100 ARG A N 1
ATOM 771 C CA . ARG A 1 100 ? 0.402 -8.383 -17.129 1.00 66.56 100 ARG A CA 1
ATOM 772 C C . ARG A 1 100 ? -0.079 -7.421 -18.195 1.00 66.56 100 ARG A C 1
ATOM 774 O O . ARG A 1 100 ? -1.033 -7.712 -18.917 1.00 66.56 100 ARG A O 1
ATOM 781 N N . SER A 1 101 ? 0.608 -6.296 -18.326 1.00 64.12 101 SER A N 1
ATOM 782 C CA . SER A 1 101 ? 0.347 -5.332 -19.384 1.00 64.12 101 SER A CA 1
ATOM 783 C C . SER A 1 101 ? 1.603 -4.998 -20.182 1.00 64.12 101 SER A C 1
ATOM 785 O O . SER A 1 101 ? 2.733 -5.091 -19.695 1.00 64.12 101 SER A O 1
ATOM 787 N N . VAL A 1 102 ? 1.391 -4.639 -21.445 1.00 65.88 102 VAL A N 1
ATOM 788 C CA . VAL A 1 102 ? 2.413 -4.110 -22.349 1.00 65.88 102 VAL A CA 1
ATOM 789 C C . VAL A 1 102 ? 2.132 -2.643 -22.616 1.00 65.88 102 VAL A C 1
ATOM 791 O O . VAL A 1 102 ? 1.013 -2.272 -22.961 1.00 65.88 102 VAL A O 1
ATOM 794 N N . GLY A 1 103 ? 3.146 -1.806 -22.405 1.00 57.09 103 GLY A N 1
ATOM 795 C CA . GLY A 1 103 ? 3.072 -0.363 -22.624 1.00 57.09 103 GLY A CA 1
ATOM 796 C C . GLY A 1 103 ? 3.001 -0.006 -24.111 1.00 57.09 103 GLY A C 1
ATOM 797 O O . GLY A 1 103 ? 3.146 -0.880 -24.970 1.00 57.09 103 GLY A O 1
ATOM 798 N N . PRO A 1 104 ? 2.804 1.276 -24.452 1.00 48.81 104 PRO A N 1
ATOM 799 C CA . PRO A 1 104 ? 2.416 1.659 -25.798 1.00 48.81 104 PRO A CA 1
ATOM 800 C C . PRO A 1 104 ? 3.536 1.368 -26.798 1.00 48.81 104 PRO A C 1
ATOM 802 O O . PRO A 1 104 ? 4.585 2.011 -26.791 1.00 48.81 104 PRO A O 1
ATOM 805 N N . THR A 1 105 ? 3.263 0.475 -27.746 1.00 47.09 105 THR A N 1
ATOM 806 C CA . THR A 1 105 ? 3.763 0.648 -29.110 1.00 47.09 105 THR A CA 1
ATOM 807 C C . THR A 1 105 ? 3.085 1.912 -29.631 1.00 47.09 105 THR A C 1
ATOM 809 O O . THR A 1 105 ? 1.863 2.039 -29.531 1.00 47.09 105 THR A O 1
ATOM 812 N N . ARG A 1 106 ? 3.833 2.893 -30.156 1.00 42.25 106 ARG A N 1
ATOM 813 C CA . ARG A 1 106 ? 3.188 3.961 -30.939 1.00 42.25 106 ARG A CA 1
ATOM 814 C C . ARG A 1 106 ? 2.340 3.257 -31.994 1.00 42.25 106 ARG A C 1
ATOM 816 O O . ARG A 1 106 ? 2.890 2.511 -32.798 1.00 42.25 106 ARG A O 1
ATOM 823 N N . SER A 1 107 ? 1.023 3.441 -31.923 1.00 38.81 107 SER A N 1
ATOM 824 C CA . SER A 1 107 ? 0.079 2.835 -32.857 1.00 38.81 107 SER A CA 1
ATOM 825 C C . SER A 1 107 ? 0.602 3.070 -34.279 1.00 38.81 107 SER A C 1
ATOM 827 O O . SER A 1 107 ? 0.880 4.231 -34.608 1.00 38.81 107 SER A O 1
ATOM 829 N N . PRO A 1 108 ? 0.837 2.023 -35.095 1.00 42.78 108 PRO A N 1
ATOM 830 C CA . PRO A 1 108 ? 1.193 2.238 -36.482 1.00 42.78 108 PRO A CA 1
ATOM 831 C C . PRO A 1 108 ? 0.027 3.002 -37.096 1.00 42.78 108 PRO A C 1
ATOM 833 O O . PRO A 1 108 ? -1.114 2.542 -37.086 1.00 42.78 108 PRO A O 1
ATOM 836 N N . VAL A 1 109 ? 0.310 4.219 -37.554 1.00 45.00 109 VAL A N 1
ATOM 837 C CA . VAL A 1 109 ? -0.620 4.996 -38.362 1.00 45.00 109 VAL A CA 1
ATOM 838 C C . VAL A 1 109 ? -0.973 4.105 -39.545 1.00 45.00 109 VAL A C 1
ATOM 840 O O . VAL A 1 109 ? -0.140 3.849 -40.413 1.00 45.00 109 VAL A O 1
ATOM 843 N N . ASN A 1 110 ? -2.184 3.555 -39.525 1.00 45.75 110 ASN A N 1
ATOM 844 C CA . ASN A 1 110 ? -2.688 2.767 -40.631 1.00 45.75 110 ASN A CA 1
ATOM 845 C C . ASN A 1 110 ? -2.709 3.656 -41.878 1.00 45.75 110 ASN A C 1
ATOM 847 O O . ASN A 1 110 ? -3.169 4.796 -41.827 1.00 45.75 110 ASN A O 1
ATOM 851 N N . SER A 1 111 ? -2.245 3.077 -42.986 1.00 50.41 111 SER A N 1
ATOM 852 C CA . SER A 1 111 ? -2.178 3.609 -44.353 1.00 50.41 111 SER A CA 1
ATOM 853 C C . SER A 1 111 ? -1.015 4.555 -44.682 1.00 50.41 111 SER A C 1
ATOM 855 O O . SER A 1 111 ? -1.197 5.756 -44.828 1.00 50.41 111 SER A O 1
ATOM 857 N N . LEU A 1 112 ? 0.168 3.991 -44.956 1.00 53.69 112 LEU A N 1
ATOM 858 C CA . LEU A 1 112 ? 1.025 4.527 -46.021 1.00 53.69 112 LEU A CA 1
ATOM 859 C C . LEU A 1 112 ? 1.740 3.410 -46.808 1.00 53.69 112 LEU A C 1
ATOM 861 O O . LEU A 1 112 ? 1.994 2.342 -46.249 1.00 53.69 112 LEU A O 1
ATOM 865 N N . PRO A 1 113 ? 2.003 3.624 -48.113 1.00 52.75 113 PRO A N 1
ATOM 866 C CA . PRO A 1 113 ? 2.308 2.567 -49.074 1.00 52.75 113 PRO A CA 1
ATOM 867 C C . PRO A 1 113 ? 3.755 2.056 -48.981 1.00 52.75 113 PRO A C 1
ATOM 869 O O . PRO A 1 113 ? 4.704 2.834 -48.974 1.00 52.75 113 PRO A O 1
ATOM 872 N N . THR A 1 114 ? 3.848 0.728 -48.936 1.00 56.94 114 THR A N 1
ATOM 873 C CA . THR A 1 114 ? 4.872 -0.288 -49.266 1.00 56.94 114 THR A CA 1
ATOM 874 C C . THR A 1 114 ? 6.380 0.008 -49.420 1.00 56.94 114 THR A C 1
ATOM 876 O O . THR A 1 114 ? 7.127 -0.956 -49.347 1.00 56.94 114 THR A O 1
ATOM 879 N N . ASP A 1 115 ? 6.900 1.235 -49.494 1.00 60.56 115 ASP A N 1
ATOM 880 C CA . ASP A 1 115 ? 8.354 1.464 -49.709 1.00 60.56 115 ASP A CA 1
ATOM 881 C C . ASP A 1 115 ? 9.044 2.295 -48.609 1.00 60.56 115 ASP A C 1
ATOM 883 O O . ASP A 1 115 ? 10.055 2.960 -48.838 1.00 60.56 115 ASP A O 1
ATOM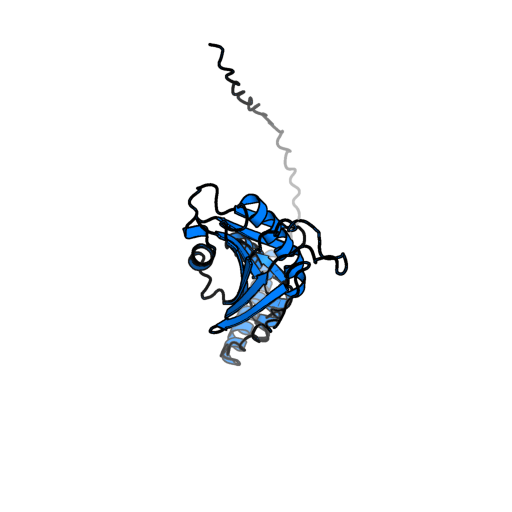 887 N N . THR A 1 116 ? 8.519 2.274 -47.379 1.00 55.78 116 THR A N 1
ATOM 888 C CA . THR A 1 116 ? 9.101 3.060 -46.274 1.00 55.78 116 THR A CA 1
ATOM 889 C C . THR A 1 116 ? 10.146 2.238 -45.499 1.00 55.78 116 THR A C 1
ATOM 891 O O . THR A 1 116 ? 9.840 1.111 -45.101 1.00 55.78 116 THR A O 1
ATOM 894 N N . PRO A 1 117 ? 11.364 2.765 -45.245 1.00 58.03 117 PRO A N 1
ATOM 895 C CA . PRO A 1 117 ? 12.382 2.086 -44.440 1.00 58.03 117 PRO A CA 1
ATOM 896 C C . PRO A 1 117 ? 11.809 1.694 -43.074 1.00 58.03 117 PRO A C 1
ATOM 898 O O . PRO A 1 117 ? 11.092 2.491 -42.468 1.00 58.03 117 PRO A O 1
ATOM 901 N N . LEU A 1 118 ? 12.118 0.469 -42.620 1.00 61.97 118 LEU A N 1
ATOM 902 C CA . LEU A 1 118 ? 11.663 -0.119 -41.353 1.00 61.97 118 LEU A CA 1
ATOM 903 C C . LEU A 1 118 ? 11.613 0.944 -40.252 1.00 61.97 118 LEU A C 1
ATOM 905 O O . LEU A 1 118 ? 12.651 1.410 -39.778 1.00 61.97 118 LEU A O 1
ATOM 909 N N . ALA A 1 119 ? 10.396 1.339 -39.869 1.00 58.03 119 ALA A N 1
ATOM 910 C CA . ALA A 1 119 ? 10.203 2.259 -38.764 1.00 58.03 119 ALA A CA 1
ATOM 911 C C . ALA A 1 119 ? 10.897 1.667 -37.524 1.00 58.03 119 ALA A C 1
ATOM 913 O O . ALA A 1 119 ? 10.765 0.462 -37.279 1.00 58.03 119 ALA A O 1
ATOM 914 N N . PRO A 1 120 ? 11.658 2.469 -36.760 1.00 59.31 120 PRO A N 1
ATOM 915 C CA . PRO A 1 120 ? 12.372 1.978 -35.592 1.00 59.31 120 PRO A CA 1
ATOM 916 C C . PRO A 1 120 ? 11.380 1.294 -34.650 1.00 59.31 120 PRO A C 1
ATOM 918 O O . PRO A 1 120 ? 10.425 1.917 -34.181 1.00 59.31 120 PRO A O 1
ATOM 921 N N . GLN A 1 121 ? 11.589 -0.003 -34.418 1.00 56.59 121 GLN A N 1
ATOM 922 C CA . GLN A 1 121 ? 10.762 -0.790 -33.514 1.00 56.59 121 GLN A CA 1
ATOM 923 C C . GLN A 1 121 ? 10.896 -0.181 -32.120 1.00 56.59 121 GLN A C 1
ATOM 925 O O . GLN A 1 121 ? 11.977 -0.178 -31.530 1.00 56.59 121 GLN A O 1
ATOM 930 N N . THR A 1 122 ? 9.815 0.395 -31.600 1.00 61.91 122 THR A N 1
ATOM 931 C CA . THR A 1 122 ? 9.803 0.861 -30.215 1.00 61.91 122 THR A CA 1
ATOM 932 C C . THR A 1 122 ? 9.903 -0.353 -29.295 1.00 61.91 122 THR A C 1
ATOM 934 O O . THR A 1 122 ? 9.136 -1.300 -29.489 1.00 61.91 122 THR A O 1
ATOM 937 N N . PRO A 1 123 ? 10.815 -0.350 -28.309 1.00 74.00 123 PRO A N 1
ATOM 938 C CA . PRO A 1 123 ? 10.980 -1.478 -27.405 1.00 74.00 123 PRO A CA 1
ATOM 939 C C . PRO A 1 123 ? 9.669 -1.744 -26.661 1.00 74.00 123 PRO A C 1
ATOM 941 O O . PRO A 1 123 ? 9.063 -0.828 -26.101 1.00 74.00 123 PRO A O 1
ATOM 944 N N . THR A 1 124 ? 9.234 -3.003 -26.685 1.00 81.12 124 THR A N 1
ATOM 945 C CA . THR A 1 124 ? 8.097 -3.480 -25.889 1.00 81.12 124 THR A CA 1
ATOM 946 C C . THR A 1 124 ? 8.483 -3.412 -24.414 1.00 81.12 124 THR A C 1
ATOM 948 O O . THR A 1 124 ? 9.615 -3.741 -24.067 1.00 81.12 124 THR A O 1
ATOM 951 N N . ARG A 1 125 ? 7.569 -2.939 -23.561 1.00 87.12 125 ARG A N 1
ATOM 952 C CA . ARG A 1 125 ? 7.798 -2.792 -22.117 1.00 87.12 125 ARG A CA 1
ATOM 953 C C . ARG A 1 125 ? 6.755 -3.571 -21.351 1.00 87.12 125 ARG A C 1
ATOM 955 O O . ARG A 1 125 ? 5.564 -3.356 -21.580 1.00 87.12 125 ARG A O 1
ATOM 962 N N . HIS A 1 126 ? 7.196 -4.401 -20.421 1.00 90.31 126 HIS A N 1
ATOM 963 C CA . HIS A 1 126 ? 6.321 -5.199 -19.580 1.00 90.31 126 HIS A CA 1
ATOM 964 C C . HIS A 1 126 ? 6.111 -4.562 -18.202 1.00 90.31 126 HIS A C 1
ATOM 966 O O . HIS A 1 126 ? 7.060 -4.188 -17.513 1.00 90.31 126 HIS A O 1
ATOM 972 N N . LEU A 1 127 ? 4.847 -4.478 -17.787 1.00 92.44 127 LEU A N 1
ATOM 973 C CA . LEU A 1 127 ? 4.432 -4.142 -16.430 1.00 92.44 127 LEU A CA 1
ATOM 974 C C . LEU A 1 127 ? 3.692 -5.342 -15.847 1.00 92.44 127 LEU A C 1
ATOM 976 O O . LEU A 1 127 ? 2.721 -5.836 -16.420 1.00 92.44 127 LEU A O 1
ATOM 980 N N . THR A 1 128 ? 4.169 -5.815 -14.703 1.00 91.12 128 THR A N 1
ATOM 981 C CA . THR A 1 128 ? 3.514 -6.877 -13.936 1.00 91.12 128 THR A CA 1
ATOM 982 C C . THR A 1 128 ? 2.932 -6.269 -12.674 1.00 91.12 128 THR A C 1
ATOM 984 O O . THR A 1 128 ? 3.638 -5.565 -11.957 1.00 91.12 128 THR A O 1
ATOM 987 N N . VAL A 1 129 ? 1.656 -6.522 -12.403 1.00 91.44 129 VAL A N 1
ATOM 988 C CA . VAL A 1 129 ? 0.962 -6.048 -11.207 1.00 91.44 129 VAL A CA 1
ATOM 989 C C . VAL A 1 129 ? 0.430 -7.249 -10.447 1.00 91.44 129 VAL A C 1
ATOM 991 O O . VAL A 1 129 ? -0.418 -7.971 -10.951 1.00 91.44 129 VAL A O 1
ATOM 994 N N . THR A 1 130 ? 0.896 -7.467 -9.225 1.00 88.88 130 THR A N 1
ATOM 995 C CA . THR A 1 130 ? 0.387 -8.523 -8.348 1.00 88.88 130 THR A CA 1
ATOM 996 C C . THR A 1 130 ? -0.434 -7.925 -7.220 1.00 88.88 130 THR A C 1
ATOM 998 O O . THR A 1 130 ? 0.005 -6.970 -6.577 1.00 88.88 130 THR A O 1
ATOM 1001 N N . VAL A 1 131 ? -1.595 -8.516 -6.956 1.00 89.88 131 VAL A N 1
ATOM 1002 C CA . VAL A 1 131 ? -2.585 -8.019 -5.998 1.00 89.88 131 VAL A CA 1
ATOM 1003 C C . VAL A 1 131 ? -3.038 -9.147 -5.097 1.00 89.88 131 VAL A C 1
ATOM 1005 O O . VAL A 1 131 ? -3.401 -10.218 -5.585 1.00 89.88 131 VAL A O 1
ATOM 1008 N N . TYR A 1 132 ? -3.059 -8.912 -3.791 1.00 86.62 132 TYR A N 1
ATOM 1009 C CA . TYR A 1 132 ? -3.637 -9.857 -2.843 1.00 86.62 132 TYR A CA 1
ATOM 1010 C C . TYR A 1 132 ? -4.102 -9.177 -1.559 1.00 86.62 132 TYR A C 1
ATOM 1012 O O . TYR A 1 132 ? -3.572 -8.152 -1.134 1.00 86.62 132 TYR A O 1
ATOM 1020 N N . GLU A 1 133 ? -5.110 -9.760 -0.917 1.00 88.00 133 GLU A N 1
ATOM 1021 C CA . GLU A 1 133 ? -5.590 -9.294 0.381 1.00 88.00 133 GLU A CA 1
ATOM 1022 C C . GLU A 1 133 ? -4.657 -9.795 1.495 1.00 88.00 133 GLU A C 1
ATOM 1024 O O . GLU A 1 133 ? -4.387 -10.990 1.630 1.00 88.00 133 GLU A O 1
ATOM 1029 N N . MET A 1 134 ? -4.157 -8.875 2.317 1.00 83.12 134 MET A N 1
ATOM 1030 C CA . MET A 1 134 ? -3.403 -9.176 3.529 1.00 83.12 134 MET A CA 1
ATOM 1031 C C . MET A 1 134 ? -4.257 -8.910 4.760 1.00 83.12 134 MET A C 1
ATOM 1033 O O . MET A 1 134 ? -4.952 -7.904 4.840 1.00 83.12 134 MET A O 1
ATOM 1037 N N . ASN A 1 135 ? -4.136 -9.767 5.773 1.00 77.12 135 ASN A N 1
ATOM 1038 C CA . ASN A 1 135 ? -4.664 -9.519 7.112 1.00 77.12 135 ASN A CA 1
ATOM 1039 C C . ASN A 1 135 ? -3.503 -9.195 8.075 1.00 77.12 135 ASN A C 1
ATOM 1041 O O . ASN A 1 135 ? -2.486 -9.884 8.083 1.00 77.12 135 ASN A O 1
ATOM 1045 N N . ALA A 1 136 ? -3.596 -8.157 8.915 1.00 60.72 136 ALA A N 1
ATOM 1046 C CA . ALA A 1 136 ? -2.431 -7.761 9.725 1.00 60.72 136 ALA A CA 1
ATOM 1047 C C . ALA A 1 136 ? -2.016 -8.752 10.816 1.00 60.72 136 ALA A C 1
ATOM 1049 O O . ALA A 1 136 ? -0.938 -8.598 11.380 1.00 60.72 136 ALA A O 1
ATOM 1050 N N . PHE A 1 137 ? -2.804 -9.798 11.085 1.00 52.75 137 PHE A N 1
ATOM 1051 C CA . PHE A 1 137 ? -2.310 -10.922 11.887 1.00 52.75 137 PHE A CA 1
ATOM 1052 C C . PHE A 1 137 ? -1.138 -11.649 11.207 1.00 52.75 137 PHE A C 1
ATOM 1054 O O . PHE A 1 137 ? -0.319 -12.255 11.891 1.00 52.75 137 PHE A O 1
ATOM 1061 N N . THR A 1 138 ? -1.003 -11.534 9.882 1.00 50.00 138 THR A N 1
ATOM 1062 C CA . THR A 1 138 ? 0.170 -11.991 9.127 1.00 50.00 138 THR A CA 1
ATOM 1063 C C . THR A 1 138 ? 1.110 -10.852 8.710 1.00 50.00 138 THR A C 1
ATOM 1065 O O . THR A 1 138 ? 2.293 -11.108 8.481 1.00 50.00 138 THR A O 1
ATOM 1068 N N . ALA A 1 139 ? 0.645 -9.597 8.690 1.00 47.78 139 ALA A N 1
ATOM 1069 C CA . ALA A 1 139 ? 1.458 -8.398 8.444 1.00 47.78 139 ALA A CA 1
ATOM 1070 C C . ALA A 1 139 ? 2.250 -7.948 9.688 1.00 47.78 139 ALA A C 1
ATOM 1072 O O . ALA A 1 139 ? 2.185 -6.798 10.120 1.00 47.78 139 ALA A O 1
ATOM 1073 N N . ASN A 1 140 ? 3.032 -8.860 10.270 1.00 54.62 140 ASN A N 1
ATOM 1074 C CA . ASN A 1 140 ? 4.136 -8.440 11.128 1.00 54.62 140 ASN A CA 1
ATOM 1075 C C . ASN A 1 140 ? 5.071 -7.544 10.288 1.00 54.62 140 ASN A C 1
ATOM 1077 O O . ASN A 1 140 ? 5.170 -7.757 9.076 1.00 54.62 140 ASN A O 1
ATOM 1081 N N . SER A 1 141 ? 5.774 -6.581 10.891 1.00 57.47 141 SER A N 1
ATOM 1082 C CA . SER A 1 141 ? 6.696 -5.672 10.176 1.00 57.47 141 SER A CA 1
ATOM 1083 C C . SER A 1 141 ? 7.639 -6.423 9.229 1.00 57.47 141 SER A C 1
ATOM 1085 O O . SER A 1 141 ? 7.934 -5.961 8.133 1.00 57.47 141 SER A O 1
ATOM 1087 N N . ARG A 1 142 ? 8.007 -7.656 9.602 1.00 60.75 142 ARG A N 1
ATOM 1088 C CA . ARG A 1 142 ? 8.786 -8.588 8.783 1.00 60.75 142 ARG A CA 1
ATOM 1089 C C . ARG A 1 142 ? 8.165 -8.923 7.427 1.00 60.75 142 ARG A C 1
ATOM 1091 O O . ARG A 1 142 ? 8.937 -9.112 6.507 1.00 60.75 142 ARG A O 1
ATOM 1098 N N . ARG A 1 143 ? 6.839 -9.040 7.269 1.00 62.97 143 ARG A N 1
ATOM 1099 C CA . ARG A 1 143 ? 6.214 -9.240 5.943 1.00 62.97 143 ARG A CA 1
ATOM 1100 C C . ARG A 1 143 ? 6.202 -7.953 5.135 1.00 62.97 143 ARG A C 1
ATOM 1102 O O . ARG A 1 143 ? 6.596 -7.997 3.983 1.00 62.97 143 ARG A O 1
ATOM 1109 N N . PHE A 1 144 ? 5.881 -6.816 5.755 1.00 64.00 144 PHE A N 1
ATOM 1110 C CA . PHE A 1 144 ? 6.038 -5.510 5.100 1.00 64.00 144 PHE A CA 1
ATOM 1111 C C . PHE A 1 144 ? 7.473 -5.311 4.586 1.00 64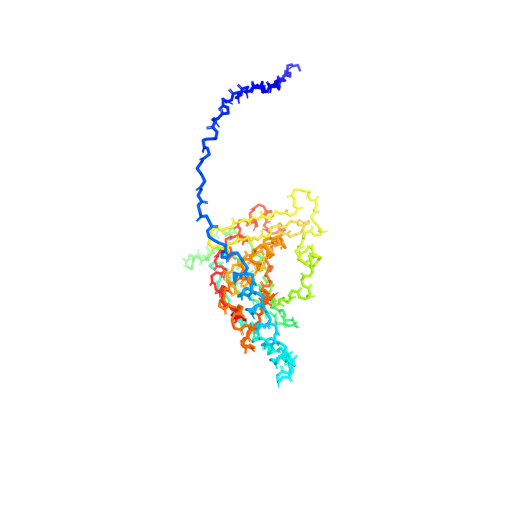.00 144 PHE A C 1
ATOM 1113 O O . PHE A 1 144 ? 7.662 -4.823 3.484 1.00 64.00 144 PHE A O 1
ATOM 1120 N N . GLN A 1 145 ? 8.477 -5.750 5.350 1.00 62.00 145 GLN A N 1
ATOM 1121 C CA . GLN A 1 145 ? 9.897 -5.660 4.991 1.00 62.00 145 GLN A CA 1
ATOM 1122 C C . GLN A 1 145 ? 10.391 -6.783 4.060 1.00 62.00 145 GLN A C 1
ATOM 1124 O O . GLN A 1 145 ? 11.395 -6.601 3.380 1.00 62.00 145 GLN A O 1
ATOM 1129 N N . ARG A 1 146 ? 9.736 -7.952 4.053 1.00 65.25 146 ARG A N 1
ATOM 1130 C CA . ARG A 1 146 ? 10.121 -9.123 3.242 1.00 65.25 146 ARG A CA 1
ATOM 1131 C C . ARG A 1 146 ? 9.469 -9.110 1.863 1.00 65.25 146 ARG A C 1
ATOM 1133 O O . ARG A 1 146 ? 10.131 -9.476 0.899 1.00 65.25 146 ARG A O 1
ATOM 1140 N N . ASP A 1 147 ? 8.191 -8.746 1.801 1.00 61.59 147 ASP A N 1
ATOM 1141 C CA . ASP A 1 147 ? 7.378 -8.768 0.581 1.00 61.59 147 ASP A CA 1
ATOM 1142 C C . ASP A 1 147 ? 7.495 -7.448 -0.187 1.00 61.59 147 ASP A C 1
ATOM 1144 O O . ASP A 1 147 ? 7.381 -7.422 -1.410 1.00 61.59 147 ASP A O 1
ATOM 1148 N N . ALA A 1 148 ? 7.803 -6.342 0.495 1.00 56.34 148 ALA A N 1
ATOM 1149 C CA . ALA A 1 148 ? 8.412 -5.233 -0.209 1.00 56.34 148 ALA A CA 1
ATOM 1150 C C . ALA A 1 148 ? 9.820 -5.701 -0.596 1.00 56.34 148 ALA A C 1
ATOM 1152 O O . ALA A 1 148 ? 10.585 -6.133 0.264 1.00 56.34 148 ALA A O 1
ATOM 1153 N N . ALA A 1 149 ? 10.171 -5.614 -1.879 1.00 51.44 149 ALA A N 1
ATOM 1154 C CA . ALA A 1 149 ? 11.464 -5.992 -2.469 1.00 51.44 149 ALA A CA 1
AT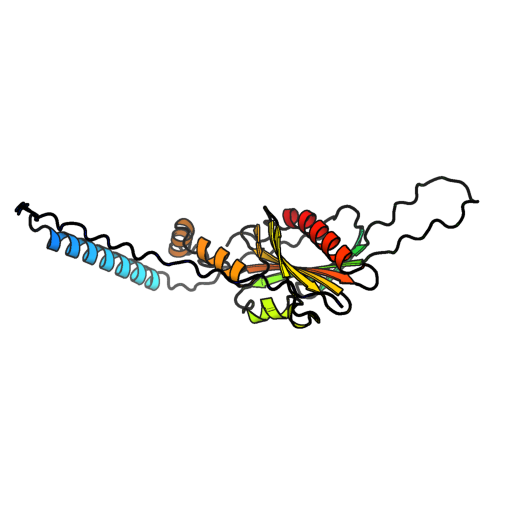OM 1155 C C . ALA A 1 149 ? 12.716 -5.306 -1.842 1.00 51.44 149 ALA A C 1
ATOM 1157 O O . ALA A 1 149 ? 13.831 -5.425 -2.340 1.00 51.44 149 ALA A O 1
ATOM 1158 N N . ILE A 1 150 ? 12.531 -4.626 -0.709 1.00 54.84 150 ILE A N 1
ATOM 1159 C CA . ILE A 1 150 ? 13.477 -4.018 0.227 1.00 54.84 150 ILE A CA 1
ATOM 1160 C C . ILE A 1 150 ? 14.623 -4.958 0.604 1.00 54.84 150 ILE A C 1
ATOM 1162 O O . ILE A 1 150 ? 15.761 -4.518 0.703 1.00 54.84 150 ILE A O 1
ATOM 1166 N N . ALA A 1 151 ? 14.357 -6.252 0.800 1.00 52.81 151 ALA A N 1
ATOM 1167 C CA . ALA A 1 151 ? 15.362 -7.176 1.328 1.00 52.81 151 ALA A CA 1
ATOM 1168 C C . ALA A 1 151 ? 16.524 -7.489 0.358 1.00 52.81 151 ALA A C 1
ATOM 1170 O O . ALA A 1 151 ? 17.432 -8.234 0.728 1.00 52.81 151 ALA A O 1
ATOM 1171 N N . ARG A 1 152 ? 16.493 -6.981 -0.883 1.00 60.12 152 ARG A N 1
ATOM 1172 C CA . ARG A 1 152 ? 17.496 -7.276 -1.922 1.00 60.12 152 ARG A CA 1
ATOM 1173 C C . ARG A 1 152 ? 17.976 -6.042 -2.692 1.00 60.12 152 ARG A C 1
ATOM 1175 O O . ARG A 1 152 ? 18.493 -6.203 -3.800 1.00 60.12 152 ARG A O 1
ATOM 1182 N N . SER A 1 153 ? 17.817 -4.831 -2.152 1.00 64.88 153 SER A N 1
ATOM 1183 C CA . SER A 1 153 ? 18.436 -3.668 -2.792 1.00 64.88 153 SER A CA 1
ATOM 1184 C C . SER A 1 153 ? 19.959 -3.788 -2.731 1.00 64.88 153 SER A C 1
ATOM 1186 O O . SER A 1 153 ? 20.544 -4.165 -1.717 1.00 64.88 153 SER A O 1
ATOM 1188 N N . PHE A 1 154 ? 20.611 -3.501 -3.855 1.00 69.88 154 PHE A N 1
ATOM 1189 C CA . PHE A 1 154 ? 22.076 -3.466 -3.928 1.00 69.88 154 PHE A CA 1
ATOM 1190 C C . PHE A 1 154 ? 22.647 -2.108 -3.516 1.00 69.88 154 PHE A C 1
ATOM 1192 O O . PHE A 1 154 ? 23.846 -1.990 -3.284 1.00 69.88 154 PHE A O 1
ATOM 1199 N N . ASP A 1 155 ? 21.788 -1.098 -3.430 1.00 76.81 155 ASP A N 1
ATOM 1200 C CA . ASP A 1 155 ? 22.131 0.276 -3.108 1.00 76.81 155 ASP A CA 1
ATOM 1201 C C . ASP A 1 155 ? 21.551 0.628 -1.725 1.00 76.81 155 ASP A C 1
ATOM 1203 O O . ASP A 1 155 ? 20.343 0.474 -1.526 1.00 76.81 155 ASP A O 1
ATOM 1207 N N . PRO A 1 156 ? 22.374 1.097 -0.767 1.00 79.31 156 PRO A N 1
ATOM 1208 C CA . PRO A 1 156 ? 21.919 1.465 0.574 1.00 79.31 156 PRO A CA 1
ATOM 1209 C C . PRO A 1 156 ? 20.957 2.663 0.600 1.00 79.31 156 PRO A C 1
ATOM 1211 O O . PRO A 1 156 ? 20.282 2.871 1.605 1.00 79.31 156 PRO A O 1
ATOM 1214 N N . SER A 1 157 ? 20.869 3.449 -0.479 1.00 84.06 157 SER A N 1
ATOM 1215 C CA . SER A 1 157 ? 19.860 4.507 -0.635 1.00 84.06 157 SER A CA 1
ATOM 1216 C C . SER A 1 157 ? 18.464 3.974 -0.999 1.00 84.06 157 SER A C 1
ATOM 1218 O O . SER A 1 157 ? 17.505 4.747 -1.082 1.00 84.06 157 SER A O 1
ATOM 1220 N N . TRP A 1 158 ? 18.345 2.656 -1.190 1.00 83.19 158 TRP A N 1
ATOM 1221 C CA . TRP A 1 158 ? 17.119 1.933 -1.492 1.00 83.19 158 TRP A CA 1
ATOM 1222 C C . TRP A 1 158 ? 16.816 0.907 -0.399 1.00 83.19 158 TRP A C 1
ATOM 1224 O O . TRP A 1 158 ? 17.733 0.259 0.108 1.00 83.19 158 TRP A O 1
ATOM 1234 N N . PRO A 1 159 ? 15.539 0.680 -0.061 1.00 89.81 159 PRO A N 1
ATOM 1235 C CA . PRO A 1 159 ? 14.317 1.220 -0.670 1.00 89.81 159 PRO A CA 1
ATOM 1236 C C . PRO A 1 159 ? 14.012 2.682 -0.309 1.00 89.81 159 PRO A C 1
ATOM 1238 O O . PRO A 1 159 ? 14.455 3.181 0.722 1.00 89.81 159 PRO A O 1
ATOM 1241 N N . GLN A 1 160 ? 13.173 3.340 -1.115 1.00 91.00 160 GLN A N 1
ATOM 1242 C CA . GLN A 1 160 ? 12.693 4.698 -0.845 1.00 91.00 160 GLN A CA 1
ATOM 1243 C C . GLN A 1 160 ? 11.194 4.707 -0.558 1.00 91.00 160 GLN A C 1
ATOM 1245 O O . GLN A 1 160 ? 10.389 4.255 -1.373 1.00 91.00 160 GLN A O 1
ATOM 1250 N N . VAL A 1 161 ? 10.805 5.275 0.585 1.00 92.06 161 VAL A N 1
ATOM 1251 C CA . VAL A 1 161 ? 9.400 5.587 0.872 1.00 92.06 161 VAL A CA 1
ATOM 1252 C C . VAL A 1 161 ? 9.075 6.937 0.243 1.00 92.06 161 VAL A C 1
ATOM 1254 O O . VAL A 1 161 ? 9.647 7.957 0.626 1.00 92.06 161 VAL A O 1
ATOM 1257 N N . ARG A 1 162 ? 8.137 6.956 -0.703 1.00 95.06 162 ARG A N 1
ATOM 1258 C CA . ARG A 1 162 ? 7.649 8.182 -1.348 1.00 95.06 162 ARG A CA 1
ATOM 1259 C C . ARG A 1 162 ? 6.186 8.429 -0.992 1.00 95.06 162 ARG A C 1
ATOM 1261 O O . ARG A 1 162 ? 5.479 7.544 -0.507 1.00 95.06 162 ARG A O 1
ATOM 1268 N N . ARG A 1 163 ? 5.730 9.667 -1.189 1.00 96.12 163 ARG A N 1
ATOM 1269 C CA . ARG A 1 163 ? 4.358 10.105 -0.895 1.00 96.12 163 ARG A CA 1
ATOM 1270 C C . ARG A 1 163 ? 3.760 10.838 -2.084 1.00 96.12 163 ARG A C 1
ATOM 1272 O O . ARG A 1 163 ? 4.397 11.704 -2.671 1.00 96.12 163 ARG A O 1
ATOM 1279 N N . LEU A 1 164 ? 2.509 10.515 -2.385 1.00 95.44 164 LEU A N 1
ATOM 1280 C CA . LEU A 1 164 ? 1.694 11.176 -3.396 1.00 95.44 164 LEU A CA 1
ATOM 1281 C C . LEU A 1 164 ? 0.492 11.843 -2.728 1.00 95.44 164 LEU A C 1
ATOM 1283 O O . LEU A 1 164 ? -0.261 11.209 -1.979 1.00 95.44 164 LEU A O 1
ATOM 1287 N N . ALA A 1 165 ? 0.305 13.133 -3.007 1.00 94.00 165 ALA A N 1
ATOM 1288 C CA . ALA A 1 165 ? -0.825 13.900 -2.498 1.00 94.00 165 ALA A CA 1
ATOM 1289 C C . ALA A 1 165 ? -2.156 13.264 -2.937 1.00 94.00 165 ALA A C 1
ATOM 1291 O O . ALA A 1 165 ? -2.317 12.866 -4.088 1.00 94.00 165 ALA A O 1
ATOM 1292 N N . GLY A 1 166 ? -3.101 13.133 -2.002 1.00 91.75 166 GLY A N 1
ATOM 1293 C CA . GLY A 1 166 ? -4.405 12.500 -2.247 1.00 91.75 166 GLY A CA 1
ATOM 1294 C C . GLY A 1 166 ? -4.395 10.965 -2.337 1.00 91.75 166 GLY A C 1
ATOM 1295 O O . GLY A 1 166 ? -5.468 10.365 -2.300 1.00 91.75 166 GLY A O 1
ATOM 1296 N N . VAL A 1 167 ? -3.217 10.332 -2.393 1.00 95.19 167 VAL A N 1
ATOM 1297 C CA . VAL A 1 167 ? -3.053 8.872 -2.509 1.00 95.19 167 VAL A CA 1
ATOM 1298 C C . VAL A 1 167 ? -2.531 8.269 -1.204 1.00 95.19 167 VAL A C 1
ATOM 1300 O O . VAL A 1 167 ? -3.157 7.375 -0.635 1.00 95.19 167 VAL A O 1
ATOM 1303 N N . GLY A 1 168 ? -1.417 8.788 -0.685 1.00 94.75 168 GLY A N 1
ATOM 1304 C CA . GLY A 1 168 ? -0.723 8.247 0.486 1.00 94.75 168 GLY A CA 1
ATOM 1305 C C . GLY A 1 168 ? 0.734 7.908 0.179 1.00 94.75 168 GLY A C 1
ATOM 1306 O O . GLY A 1 168 ? 1.335 8.519 -0.706 1.00 94.75 168 GLY A O 1
ATOM 1307 N N . SER A 1 169 ? 1.316 6.970 0.924 1.00 95.19 169 SER A N 1
ATOM 1308 C CA . SER A 1 169 ? 2.700 6.528 0.722 1.00 95.19 169 SER A CA 1
ATOM 1309 C C . SER A 1 169 ? 2.794 5.195 -0.007 1.00 95.19 169 SER A C 1
ATOM 1311 O O . SER A 1 169 ? 1.853 4.404 -0.006 1.00 95.19 169 SER A O 1
ATOM 1313 N N . TYR A 1 170 ? 3.942 4.958 -0.628 1.00 94.62 170 TYR A N 1
ATOM 1314 C CA . TYR A 1 170 ? 4.330 3.713 -1.288 1.00 94.62 170 TYR A CA 1
ATOM 1315 C C . TYR A 1 170 ? 5.849 3.556 -1.179 1.00 94.62 170 TYR A C 1
ATOM 1317 O O . TYR A 1 170 ? 6.560 4.496 -0.811 1.00 94.62 170 TYR A O 1
ATOM 1325 N N . VAL A 1 171 ? 6.341 2.361 -1.474 1.00 92.75 171 VAL A N 1
ATOM 1326 C CA . VAL A 1 171 ? 7.765 2.034 -1.481 1.00 92.75 171 VAL A CA 1
ATOM 1327 C C . VAL A 1 171 ? 8.199 1.783 -2.908 1.00 92.75 171 VAL A C 1
ATOM 1329 O O . VAL A 1 171 ? 7.592 0.970 -3.595 1.00 92.75 171 VAL A O 1
ATOM 1332 N N . LEU A 1 172 ? 9.272 2.436 -3.329 1.00 93.06 172 LEU A N 1
ATOM 1333 C CA . LEU A 1 172 ? 10.016 2.036 -4.511 1.00 93.06 172 LEU A CA 1
ATOM 1334 C C . LEU A 1 172 ? 11.253 1.242 -4.082 1.00 93.06 172 LEU A C 1
ATOM 1336 O O . LEU A 1 172 ? 11.919 1.571 -3.095 1.00 93.06 172 LEU A O 1
ATOM 1340 N N . ALA A 1 173 ? 11.556 0.193 -4.830 1.00 91.00 173 ALA A N 1
ATOM 1341 C CA . ALA A 1 173 ? 12.710 -0.666 -4.639 1.00 91.00 173 ALA A CA 1
ATOM 1342 C C . ALA A 1 173 ? 13.343 -0.995 -5.993 1.00 91.00 173 ALA A C 1
ATOM 1344 O O . ALA A 1 173 ? 12.651 -1.151 -7.001 1.00 91.00 173 ALA A O 1
ATOM 1345 N N . ARG A 1 174 ? 14.667 -1.134 -5.998 1.00 90.00 174 ARG A N 1
ATOM 1346 C CA . ARG A 1 174 ? 15.449 -1.570 -7.154 1.00 90.00 174 ARG A CA 1
ATOM 1347 C C . ARG A 1 174 ? 16.242 -2.806 -6.764 1.00 90.00 174 ARG A C 1
ATOM 1349 O O . ARG A 1 174 ? 16.946 -2.784 -5.754 1.00 90.00 174 ARG A O 1
ATOM 1356 N N . ASP A 1 175 ? 16.160 -3.851 -7.573 1.00 86.56 175 ASP A N 1
ATOM 1357 C CA . ASP A 1 175 ? 17.134 -4.939 -7.550 1.00 86.56 175 ASP A CA 1
ATOM 1358 C C . ASP A 1 175 ? 17.990 -4.914 -8.831 1.00 86.56 175 ASP A C 1
ATOM 1360 O O . ASP A 1 175 ? 18.000 -3.922 -9.558 1.00 86.56 175 ASP A O 1
ATOM 1364 N N . ARG A 1 176 ? 18.771 -5.968 -9.098 1.00 88.00 176 ARG A N 1
ATOM 1365 C CA . ARG A 1 176 ? 19.639 -6.060 -10.293 1.00 88.00 176 ARG A CA 1
ATOM 1366 C C . ARG A 1 176 ? 18.880 -6.136 -11.618 1.00 88.00 176 ARG A C 1
ATOM 1368 O O . ARG A 1 176 ? 19.482 -5.968 -12.670 1.00 88.00 176 ARG A O 1
ATOM 1375 N N . THR A 1 177 ? 17.610 -6.502 -11.570 1.00 91.44 177 THR A N 1
ATOM 1376 C CA . THR A 1 177 ? 16.830 -6.956 -12.723 1.00 91.44 177 THR A CA 1
ATOM 1377 C C . THR A 1 177 ? 15.498 -6.244 -12.854 1.00 91.44 177 THR A C 1
ATOM 1379 O O . THR A 1 177 ? 14.955 -6.189 -13.952 1.00 91.44 177 THR A O 1
ATOM 1382 N N . THR A 1 178 ? 14.966 -5.693 -11.768 1.00 92.44 178 THR A N 1
ATOM 1383 C CA . THR A 1 178 ? 13.622 -5.140 -11.699 1.00 92.44 178 THR A CA 1
ATOM 1384 C C . THR A 1 178 ? 13.588 -3.862 -10.873 1.00 92.44 178 THR A C 1
ATOM 1386 O O . THR A 1 178 ? 14.320 -3.680 -9.895 1.00 92.44 178 THR A O 1
ATOM 1389 N N . THR A 1 179 ? 12.721 -2.952 -11.292 1.00 93.56 179 THR A N 1
ATOM 1390 C CA . THR A 1 179 ? 12.273 -1.818 -10.486 1.00 93.56 179 THR A CA 1
ATOM 1391 C C . THR A 1 179 ? 10.853 -2.121 -10.046 1.00 93.56 179 THR A C 1
ATOM 1393 O O . THR A 1 179 ? 10.026 -2.532 -10.859 1.00 93.56 179 THR A O 1
ATOM 1396 N N . THR A 1 180 ? 10.582 -1.949 -8.757 1.00 93.56 180 THR A N 1
ATOM 1397 C CA . THR A 1 180 ? 9.327 -2.359 -8.133 1.00 93.56 180 THR A CA 1
ATOM 1398 C C . THR A 1 180 ? 8.736 -1.220 -7.311 1.00 93.56 180 THR A C 1
ATOM 1400 O O . THR A 1 180 ? 9.442 -0.586 -6.530 1.00 93.56 180 THR A O 1
ATOM 1403 N N . LEU A 1 181 ? 7.433 -0.992 -7.455 1.00 94.50 181 LEU A N 1
ATOM 1404 C CA . LEU A 1 181 ? 6.610 -0.156 -6.592 1.00 94.50 181 LEU A CA 1
ATOM 1405 C C . LEU A 1 181 ? 5.687 -1.057 -5.778 1.00 94.50 181 LEU A C 1
ATOM 1407 O O . LEU A 1 181 ? 4.942 -1.852 -6.341 1.00 94.50 181 LEU A O 1
ATOM 1411 N N . THR A 1 182 ? 5.691 -0.900 -4.461 1.00 92.69 182 THR A N 1
ATOM 1412 C CA . THR A 1 182 ? 4.833 -1.670 -3.564 1.00 92.69 182 THR A CA 1
ATOM 1413 C C . THR A 1 182 ? 4.093 -0.759 -2.600 1.00 92.69 182 THR A C 1
ATOM 1415 O O . THR A 1 182 ? 4.668 0.163 -2.020 1.00 92.69 182 THR A O 1
ATOM 1418 N N . ALA A 1 183 ? 2.809 -1.029 -2.406 1.00 93.50 183 ALA A N 1
ATOM 1419 C CA . ALA A 1 183 ? 1.971 -0.309 -1.464 1.00 93.50 183 ALA A CA 1
ATOM 1420 C C . ALA A 1 183 ? 0.838 -1.195 -0.949 1.00 93.50 183 ALA A C 1
ATOM 1422 O O . ALA A 1 183 ? 0.406 -2.125 -1.629 1.00 93.50 183 ALA A O 1
ATOM 1423 N N . CYS A 1 184 ? 0.311 -0.862 0.227 1.00 92.31 184 CYS A N 1
ATOM 1424 C CA . CYS A 1 184 ? -0.953 -1.411 0.694 1.00 92.31 184 CYS A CA 1
ATOM 1425 C C . CYS A 1 184 ? -2.059 -0.359 0.653 1.00 92.31 184 CYS A C 1
ATOM 1427 O O . CYS A 1 184 ? -1.873 0.750 1.149 1.00 92.31 184 CYS A O 1
ATOM 1429 N N . ILE A 1 185 ? -3.228 -0.705 0.117 1.00 93.69 185 ILE A N 1
ATOM 1430 C CA . ILE A 1 185 ? -4.428 0.133 0.217 1.00 93.69 185 ILE A CA 1
ATOM 1431 C C . ILE A 1 185 ? -5.231 -0.323 1.430 1.00 93.69 185 ILE A C 1
ATOM 1433 O O . ILE A 1 185 ? -5.640 -1.479 1.519 1.00 93.69 185 ILE A O 1
ATOM 1437 N N . THR A 1 186 ? -5.445 0.573 2.386 1.00 92.00 186 THR A N 1
ATOM 1438 C CA . THR A 1 186 ? -6.222 0.272 3.592 1.00 92.00 186 THR A CA 1
ATOM 1439 C C . THR A 1 186 ? -7.735 0.297 3.308 1.00 92.00 186 THR A C 1
ATOM 1441 O O . THR A 1 186 ? -8.157 0.879 2.303 1.00 92.00 186 THR A O 1
ATOM 1444 N N . PRO A 1 187 ? -8.591 -0.245 4.198 1.00 89.50 187 PRO A N 1
ATOM 1445 C CA . PRO A 1 187 ? -10.052 -0.174 4.068 1.00 89.50 187 PRO A CA 1
ATOM 1446 C C . PRO A 1 187 ? -10.585 1.262 4.002 1.00 89.50 187 PRO A C 1
ATOM 1448 O O . PRO A 1 187 ? -11.681 1.515 3.522 1.00 89.50 187 PRO A O 1
ATOM 1451 N N . GLN A 1 188 ? -9.794 2.235 4.455 1.00 87.81 188 GLN A N 1
ATOM 1452 C CA . GLN A 1 188 ? -10.135 3.658 4.406 1.00 87.81 188 GLN A CA 1
ATOM 1453 C C . GLN A 1 188 ? -9.711 4.320 3.095 1.00 87.81 188 GLN A C 1
ATOM 1455 O O . GLN A 1 188 ? -9.819 5.538 2.939 1.00 87.81 188 GLN A O 1
ATOM 1460 N N . GLY A 1 189 ? -9.209 3.527 2.149 1.00 91.69 189 GLY A N 1
ATOM 1461 C CA . GLY A 1 189 ? -8.865 3.994 0.823 1.00 91.69 189 GLY A CA 1
ATOM 1462 C C . GLY A 1 189 ? -7.639 4.903 0.811 1.00 91.69 189 GLY A C 1
ATOM 1463 O O . GLY A 1 189 ? -7.608 5.874 0.056 1.00 91.69 189 GLY A O 1
ATOM 1464 N N . LYS A 1 190 ? -6.655 4.631 1.673 1.00 92.81 190 LYS A N 1
ATOM 1465 C CA . LYS A 1 190 ? -5.355 5.308 1.675 1.00 92.81 190 LYS A CA 1
ATOM 1466 C C . LYS A 1 190 ? -4.252 4.315 1.353 1.00 92.81 190 LYS A C 1
ATOM 1468 O O . LYS A 1 190 ? -4.305 3.167 1.783 1.00 92.81 190 LYS A O 1
ATOM 1473 N N . SER A 1 191 ? -3.253 4.782 0.617 1.00 94.69 191 SER A N 1
ATOM 1474 C CA . SER A 1 191 ? -2.031 4.033 0.349 1.00 94.69 191 SER A CA 1
ATOM 1475 C C . SER A 1 191 ? -1.056 4.155 1.520 1.00 94.69 191 SER A C 1
ATOM 1477 O O . SER A 1 191 ? -0.832 5.257 2.036 1.00 94.69 191 SER A O 1
ATOM 1479 N N . VAL A 1 192 ? -0.460 3.037 1.923 1.00 93.31 192 VAL A N 1
ATOM 1480 C CA . VAL A 1 192 ? 0.618 2.963 2.910 1.00 93.31 192 VAL A CA 1
ATOM 1481 C C . VAL A 1 192 ? 1.793 2.175 2.344 1.00 93.31 192 VAL A C 1
ATOM 1483 O O . VAL A 1 192 ? 1.640 1.042 1.891 1.00 93.31 192 VAL A O 1
ATOM 1486 N N . GLY A 1 193 ? 2.976 2.782 2.367 1.00 89.81 193 GLY A N 1
ATOM 1487 C CA . GLY A 1 193 ? 4.222 2.143 1.950 1.00 89.81 193 GLY A CA 1
ATOM 1488 C C . GLY A 1 193 ? 4.968 1.491 3.112 1.00 89.81 193 GLY A C 1
ATOM 1489 O O . GLY A 1 193 ? 5.563 0.432 2.947 1.00 89.81 193 GLY A O 1
ATOM 1490 N N . SER A 1 194 ? 4.921 2.096 4.300 1.00 86.88 194 SER A N 1
ATOM 1491 C CA . SER A 1 194 ? 5.657 1.615 5.469 1.00 86.88 194 SER A CA 1
ATOM 1492 C C . SER A 1 194 ? 4.739 1.103 6.574 1.00 86.88 194 SER A C 1
ATOM 1494 O O . SER A 1 194 ? 3.561 1.465 6.670 1.00 86.88 194 SER A O 1
ATOM 1496 N N . TYR A 1 195 ? 5.302 0.262 7.442 1.00 84.81 195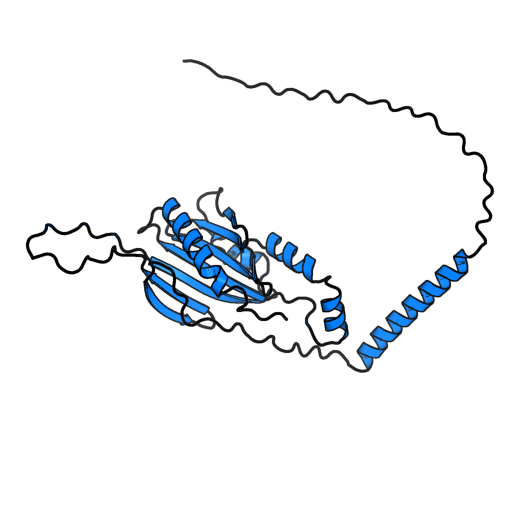 TYR A N 1
ATOM 1497 C CA . TYR A 1 195 ? 4.594 -0.240 8.613 1.00 84.81 195 TYR A CA 1
ATOM 1498 C C . TYR A 1 195 ? 4.278 0.892 9.602 1.00 84.81 195 TYR A C 1
ATOM 1500 O O . TYR A 1 195 ? 3.218 0.903 10.223 1.00 84.81 195 TYR A O 1
ATOM 1508 N N . GLU A 1 196 ? 5.155 1.887 9.702 1.00 85.81 196 GLU A N 1
ATOM 1509 C CA . GLU A 1 196 ? 4.980 3.072 10.538 1.00 85.81 196 GLU A CA 1
ATOM 1510 C C . GLU A 1 196 ? 3.814 3.934 10.039 1.00 85.81 196 GLU A C 1
ATOM 1512 O O . GLU A 1 196 ? 2.964 4.338 10.835 1.00 85.81 196 GLU A O 1
ATOM 1517 N N . ASP A 1 197 ? 3.719 4.159 8.721 1.00 87.69 197 ASP A N 1
ATOM 1518 C CA . ASP A 1 197 ? 2.590 4.867 8.112 1.00 87.69 197 ASP A CA 1
ATOM 1519 C C . ASP A 1 197 ? 1.282 4.086 8.327 1.00 87.69 197 ASP A C 1
ATOM 1521 O O . ASP A 1 197 ? 0.248 4.679 8.649 1.00 87.69 197 ASP A O 1
ATOM 1525 N N . TYR A 1 198 ? 1.325 2.755 8.215 1.00 87.38 198 TYR A N 1
ATOM 1526 C CA . TYR A 1 198 ? 0.180 1.887 8.484 1.00 87.38 198 TYR A CA 1
ATOM 1527 C C . TYR A 1 198 ? -0.292 1.967 9.941 1.00 87.38 198 TYR A C 1
ATOM 1529 O O . TYR A 1 198 ? -1.483 2.174 10.196 1.00 87.38 198 TYR A O 1
ATOM 1537 N N . LEU A 1 199 ? 0.623 1.855 10.908 1.00 84.81 199 LEU A N 1
ATOM 1538 C CA . LEU A 1 199 ? 0.299 1.995 12.326 1.00 84.81 199 LEU A CA 1
ATOM 1539 C C . LEU A 1 199 ? -0.259 3.385 12.627 1.00 84.81 199 LEU A C 1
ATOM 1541 O O . LEU A 1 199 ? -1.313 3.490 13.253 1.00 84.81 199 LEU A O 1
ATOM 1545 N N . GLY A 1 200 ? 0.396 4.441 12.144 1.00 85.81 200 GLY A N 1
ATOM 1546 C CA . GLY A 1 200 ? -0.038 5.819 12.364 1.00 85.81 200 GLY A CA 1
ATOM 1547 C C . GLY A 1 200 ? -1.454 6.086 11.847 1.00 85.81 200 GLY A C 1
ATOM 1548 O O . GLY A 1 200 ? -2.237 6.763 12.515 1.00 85.81 200 GLY A O 1
ATOM 1549 N N . GLN A 1 201 ? -1.817 5.523 10.692 1.00 81.69 201 GLN A N 1
ATOM 1550 C CA . GLN A 1 201 ? -3.180 5.624 10.163 1.00 81.69 201 GLN A CA 1
ATOM 1551 C C . GLN A 1 201 ? -4.178 4.773 10.952 1.00 81.69 201 GLN A C 1
ATOM 1553 O O . GLN A 1 201 ? -5.250 5.264 11.304 1.00 81.69 201 GLN A O 1
ATOM 1558 N N . THR A 1 202 ? -3.812 3.534 11.282 1.00 78.75 202 THR A N 1
ATOM 1559 C CA . THR A 1 202 ? -4.699 2.604 11.990 1.00 78.75 202 THR A CA 1
ATOM 1560 C C . THR A 1 202 ? -5.025 3.106 13.399 1.00 78.75 202 THR A C 1
ATOM 1562 O O . THR A 1 202 ? -6.187 3.105 13.798 1.00 78.75 202 THR A O 1
ATOM 1565 N N . TYR A 1 203 ? -4.027 3.577 14.156 1.00 80.69 203 TYR A N 1
ATOM 1566 C CA . TYR A 1 203 ? -4.227 4.050 15.530 1.00 80.69 203 TYR A CA 1
ATOM 1567 C C . TYR A 1 203 ? -5.129 5.277 15.605 1.00 80.69 203 TYR A C 1
ATOM 1569 O O . TYR A 1 203 ? -6.000 5.333 16.466 1.00 80.69 203 TYR A O 1
ATOM 1577 N N . ARG A 1 204 ? -4.980 6.235 14.681 1.00 79.88 204 ARG A N 1
ATOM 1578 C CA . ARG A 1 204 ? -5.833 7.436 14.649 1.00 79.88 204 ARG A CA 1
ATOM 1579 C C . ARG A 1 204 ? -7.321 7.105 14.524 1.00 79.88 204 ARG A C 1
ATOM 1581 O O . ARG A 1 204 ? -8.143 7.870 15.006 1.00 79.88 204 ARG A O 1
ATOM 1588 N N . GLN A 1 205 ? -7.657 5.975 13.908 1.00 73.81 205 GLN A N 1
ATOM 1589 C CA . GLN A 1 205 ? -9.039 5.592 13.615 1.00 73.81 205 GLN A CA 1
ATOM 1590 C C . GLN A 1 205 ? -9.633 4.591 14.607 1.00 73.81 205 GLN A C 1
ATOM 1592 O O . GLN A 1 205 ? -10.850 4.461 14.691 1.00 73.81 205 GLN A O 1
ATOM 1597 N N . GLN A 1 206 ? -8.802 3.886 15.380 1.00 71.06 206 GLN A N 1
ATOM 1598 C CA . GLN A 1 206 ? -9.279 2.992 16.446 1.00 71.06 206 GLN A CA 1
ATOM 1599 C C . GLN A 1 206 ? -10.035 3.741 17.547 1.00 71.06 206 GLN A C 1
ATOM 1601 O O . GLN A 1 206 ? -10.890 3.161 18.210 1.00 71.06 206 GLN A O 1
ATOM 1606 N N . PHE A 1 207 ? -9.734 5.027 17.724 1.00 74.94 207 PHE A N 1
ATOM 1607 C CA . PHE A 1 207 ? -10.331 5.870 18.756 1.00 74.94 207 PHE A CA 1
ATOM 1608 C C . PHE A 1 207 ? -11.475 6.749 18.238 1.00 74.94 207 PHE A C 1
ATOM 1610 O O . PHE A 1 207 ? -11.883 7.686 18.920 1.00 74.94 207 PHE A O 1
ATOM 1617 N N . GLU A 1 208 ? -12.022 6.458 17.052 1.00 82.56 208 GLU A N 1
ATOM 1618 C CA . GLU A 1 208 ? -13.247 7.117 16.602 1.00 82.56 208 GLU A CA 1
ATOM 1619 C C . GLU A 1 208 ? -14.428 6.680 17.495 1.00 82.56 208 GLU A C 1
ATOM 1621 O O . GLU A 1 208 ? -14.724 5.481 17.572 1.00 82.56 208 GLU A O 1
ATOM 1626 N N . PRO A 1 209 ? -15.140 7.614 18.160 1.00 83.12 209 PRO A N 1
ATOM 1627 C CA . PRO A 1 209 ? -16.191 7.276 19.125 1.00 83.12 209 PRO A CA 1
ATOM 1628 C C . PRO A 1 209 ? -17.279 6.364 18.552 1.00 83.12 209 PRO A C 1
ATOM 1630 O O . PRO A 1 209 ? -17.743 5.447 19.222 1.00 83.12 209 PRO A O 1
ATOM 1633 N N . LEU A 1 210 ? -17.639 6.567 17.282 1.00 83.06 210 LEU A N 1
ATOM 1634 C CA . LEU A 1 210 ? -18.622 5.748 16.570 1.00 83.06 210 LEU A CA 1
ATOM 1635 C C . LEU A 1 210 ? -18.191 4.280 16.453 1.00 83.06 210 LEU A C 1
ATOM 1637 O O . LEU A 1 210 ? -19.019 3.388 16.622 1.00 83.06 210 LEU A O 1
ATOM 1641 N N . ARG A 1 211 ? -16.899 4.010 16.226 1.00 79.25 211 ARG A N 1
ATOM 1642 C CA . ARG A 1 211 ? -16.371 2.639 16.170 1.00 79.25 211 ARG A CA 1
ATOM 1643 C C . ARG A 1 211 ? -16.323 1.989 17.540 1.00 79.25 211 ARG A C 1
ATOM 1645 O O . ARG A 1 211 ? -16.638 0.809 17.652 1.00 79.25 211 ARG A O 1
ATOM 1652 N N . LEU A 1 212 ? -15.989 2.750 18.581 1.00 82.31 212 LEU A N 1
ATOM 1653 C CA . LEU A 1 212 ? -16.052 2.252 19.955 1.00 82.31 212 LEU A CA 1
ATOM 1654 C C . LEU A 1 212 ? -17.487 1.895 20.348 1.00 82.31 212 LEU A C 1
ATOM 1656 O O . LEU A 1 212 ? -17.695 0.862 20.974 1.00 82.31 212 LEU A O 1
ATOM 1660 N N . LEU A 1 213 ? -18.474 2.692 19.927 1.00 83.62 213 LEU A N 1
ATOM 1661 C CA . LEU A 1 213 ? -19.891 2.387 20.130 1.00 83.62 213 LEU A CA 1
ATOM 1662 C C . LEU A 1 213 ? -20.337 1.154 19.336 1.00 83.62 213 LEU A C 1
ATOM 1664 O O . LEU A 1 213 ? -20.983 0.281 19.907 1.00 83.62 213 LEU A O 1
ATOM 1668 N N . ALA A 1 214 ? -19.962 1.038 18.058 1.00 81.31 214 ALA A N 1
ATOM 1669 C CA . ALA A 1 214 ? -20.278 -0.133 17.235 1.00 81.31 214 ALA A CA 1
ATOM 1670 C C . ALA A 1 214 ? -19.641 -1.416 17.797 1.00 81.31 214 ALA A C 1
ATOM 1672 O O . ALA A 1 214 ? -20.288 -2.459 17.887 1.00 81.31 214 ALA A O 1
ATOM 1673 N N . TRP A 1 215 ? -18.391 -1.331 18.253 1.00 82.00 215 TRP A N 1
ATOM 1674 C CA . TRP A 1 215 ? -17.729 -2.427 18.949 1.00 82.00 215 TRP A CA 1
ATOM 1675 C C . TRP A 1 215 ? -18.415 -2.757 20.275 1.00 82.00 215 TRP A C 1
ATOM 1677 O O . TRP A 1 215 ? -18.702 -3.923 20.543 1.00 82.00 215 TRP A O 1
ATOM 1687 N N . ALA A 1 216 ? -18.741 -1.744 21.081 1.00 78.75 216 ALA A N 1
ATOM 1688 C CA . ALA A 1 216 ? -19.469 -1.931 22.328 1.00 78.75 216 ALA A CA 1
ATOM 1689 C C . ALA A 1 216 ? -20.857 -2.534 22.082 1.00 78.75 216 ALA A C 1
ATOM 1691 O O . ALA A 1 216 ? -21.345 -3.266 22.936 1.00 78.75 216 ALA A O 1
ATOM 1692 N N . ALA A 1 217 ? -21.485 -2.285 20.930 1.00 81.06 217 ALA A N 1
ATOM 1693 C CA . ALA A 1 217 ? -22.733 -2.907 20.493 1.00 81.06 217 ALA A CA 1
ATOM 1694 C C . ALA A 1 217 ? -22.550 -4.335 19.941 1.00 81.06 217 ALA A C 1
ATOM 1696 O O . ALA A 1 217 ? -23.534 -5.059 19.826 1.00 81.06 217 ALA A O 1
ATOM 1697 N N . GLY A 1 218 ? -21.315 -4.768 19.667 1.00 75.88 218 GLY A N 1
ATOM 1698 C CA . GLY A 1 218 ? -20.999 -6.076 19.086 1.00 75.88 218 GLY A CA 1
ATOM 1699 C C . GLY A 1 218 ? -21.189 -6.151 17.568 1.00 75.88 218 GLY A C 1
ATOM 1700 O O . GLY A 1 218 ? -21.163 -7.244 17.013 1.00 75.88 218 GLY A O 1
ATOM 1701 N N . THR A 1 219 ? -21.379 -5.015 16.893 1.00 78.00 219 THR A N 1
ATOM 1702 C CA . THR A 1 219 ? -21.699 -4.941 15.457 1.00 78.00 219 THR A CA 1
ATOM 1703 C C . THR A 1 219 ? -20.511 -4.538 14.581 1.00 78.00 219 THR A C 1
ATOM 1705 O O . THR A 1 219 ? -20.695 -4.312 13.390 1.00 78.00 219 THR A O 1
ATOM 1708 N N . GLY A 1 220 ? -19.302 -4.407 15.137 1.00 73.81 220 GLY A N 1
ATOM 1709 C CA . GLY A 1 220 ? -18.119 -3.987 14.380 1.00 73.81 220 GLY A CA 1
ATOM 1710 C C . GLY A 1 220 ? -16.802 -4.431 15.006 1.00 73.81 220 GLY A C 1
ATOM 1711 O O . GLY A 1 220 ? -16.740 -4.803 16.184 1.00 73.81 220 GLY A O 1
ATOM 1712 N N . VAL A 1 221 ? -15.728 -4.385 14.215 1.00 77.12 221 VAL A N 1
ATOM 1713 C CA . VAL A 1 221 ? -14.373 -4.669 14.704 1.00 77.12 221 VAL A CA 1
ATOM 1714 C C . VAL A 1 221 ? -13.669 -3.383 15.145 1.00 77.12 221 VAL A C 1
ATOM 1716 O O . VAL A 1 221 ? -13.636 -2.395 14.420 1.00 77.12 221 VAL A O 1
ATOM 1719 N N . VAL A 1 222 ? -13.025 -3.398 16.321 1.00 75.00 222 VAL A N 1
ATOM 1720 C CA . VAL A 1 222 ? -12.199 -2.254 16.788 1.00 75.00 222 VAL A CA 1
ATOM 1721 C C . VAL A 1 222 ? -11.072 -1.955 15.803 1.00 75.00 222 VAL A C 1
ATOM 1723 O O . VAL A 1 222 ? -10.664 -0.812 15.612 1.00 75.00 222 VAL A O 1
ATOM 1726 N N . ARG A 1 223 ? -10.535 -3.011 15.189 1.00 78.44 223 ARG A N 1
ATOM 1727 C CA . ARG A 1 223 ? -9.352 -2.948 14.343 1.00 78.44 223 ARG A CA 1
ATOM 1728 C C . ARG A 1 223 ? -9.585 -3.759 13.078 1.00 78.44 223 ARG A C 1
ATOM 1730 O O . ARG A 1 223 ? -9.363 -4.968 13.075 1.00 78.44 223 ARG A O 1
ATOM 1737 N N . ASP A 1 224 ? -9.976 -3.077 12.003 1.00 82.25 224 ASP A N 1
ATOM 1738 C CA . ASP A 1 224 ? -9.808 -3.630 10.661 1.00 82.25 224 ASP A CA 1
ATOM 1739 C C . ASP A 1 224 ? -8.346 -3.453 10.265 1.00 82.25 224 ASP A C 1
ATOM 1741 O O . ASP A 1 224 ? -7.853 -2.337 10.097 1.00 82.25 224 ASP A O 1
ATOM 1745 N N . ALA A 1 225 ? -7.648 -4.580 10.227 1.00 83.81 225 ALA A N 1
ATOM 1746 C CA . ALA A 1 225 ? -6.231 -4.638 9.946 1.00 83.81 225 ALA A CA 1
ATOM 1747 C C . ALA A 1 225 ? -5.953 -5.245 8.564 1.00 83.81 225 ALA A C 1
ATOM 1749 O O . ALA A 1 225 ? -4.853 -5.723 8.293 1.00 83.81 225 ALA A O 1
ATOM 1750 N N . ARG A 1 226 ? -6.975 -5.343 7.719 1.00 87.94 226 ARG A N 1
ATOM 1751 C CA . ARG A 1 226 ? -6.808 -5.827 6.357 1.00 87.94 226 ARG A CA 1
ATOM 1752 C C . ARG A 1 226 ? -6.193 -4.732 5.508 1.00 87.94 226 ARG A C 1
ATOM 1754 O O . ARG A 1 226 ? -6.338 -3.553 5.815 1.00 87.94 226 ARG A O 1
ATOM 1761 N N . CYS A 1 227 ? -5.502 -5.106 4.447 1.00 89.50 227 CYS A N 1
ATOM 1762 C CA . CYS A 1 227 ? -5.104 -4.166 3.417 1.00 89.50 227 CYS A CA 1
ATOM 1763 C C . CYS A 1 227 ? -4.893 -4.908 2.095 1.00 89.50 227 CYS A C 1
ATOM 1765 O O . CYS A 1 227 ? -4.611 -6.106 2.079 1.00 89.50 227 CYS A O 1
ATOM 1767 N N . LEU A 1 228 ? -5.085 -4.206 0.985 1.00 91.38 228 LEU A N 1
ATOM 1768 C CA . LEU A 1 228 ? -4.895 -4.753 -0.346 1.00 91.38 228 LEU A CA 1
ATOM 1769 C C . LEU A 1 228 ? -3.452 -4.491 -0.749 1.00 91.38 228 LEU A C 1
ATOM 1771 O O . LEU A 1 228 ? -3.086 -3.348 -1.027 1.00 91.38 228 LEU A O 1
ATOM 1775 N N . TRP A 1 229 ? -2.635 -5.536 -0.714 1.00 91.00 229 TRP A N 1
ATOM 1776 C CA . TRP A 1 229 ? -1.230 -5.449 -1.060 1.00 91.00 229 TRP A CA 1
ATOM 1777 C C . TRP A 1 229 ? -1.071 -5.475 -2.565 1.00 91.00 229 TRP A C 1
ATOM 1779 O O . TRP A 1 229 ? -1.567 -6.385 -3.234 1.00 91.00 229 TRP A O 1
ATOM 1789 N N . ILE A 1 230 ? -0.385 -4.466 -3.084 1.00 92.19 230 ILE A N 1
ATOM 1790 C CA . ILE A 1 230 ? -0.151 -4.306 -4.505 1.00 92.19 230 ILE A CA 1
ATOM 1791 C C . ILE A 1 230 ? 1.339 -4.132 -4.733 1.00 92.19 230 ILE A C 1
ATOM 1793 O O . ILE A 1 230 ? 1.987 -3.290 -4.110 1.00 92.19 230 ILE A O 1
ATOM 1797 N N . THR A 1 231 ? 1.847 -4.888 -5.695 1.00 92.56 231 THR A N 1
ATOM 1798 C CA . THR A 1 231 ? 3.206 -4.759 -6.201 1.00 92.56 231 THR A CA 1
ATOM 1799 C C . THR A 1 231 ? 3.154 -4.589 -7.711 1.00 92.56 231 THR A C 1
ATOM 1801 O O . THR A 1 231 ? 2.558 -5.403 -8.402 1.00 92.56 231 THR A O 1
ATOM 1804 N N . MET A 1 232 ? 3.759 -3.519 -8.215 1.00 94.31 232 MET A N 1
ATOM 1805 C CA . MET A 1 232 ? 3.952 -3.232 -9.631 1.00 94.31 232 MET A CA 1
ATOM 1806 C C . MET A 1 232 ? 5.441 -3.351 -9.944 1.00 94.31 232 MET A C 1
ATOM 1808 O O . MET A 1 232 ? 6.250 -2.722 -9.269 1.00 94.31 232 MET A O 1
ATOM 1812 N N . SER A 1 233 ? 5.822 -4.126 -10.950 1.00 93.81 233 SER A N 1
ATOM 1813 C CA . SER A 1 233 ? 7.226 -4.348 -11.298 1.00 93.81 233 SER A CA 1
ATOM 1814 C C . SER A 1 233 ? 7.473 -4.227 -12.794 1.00 93.81 233 SER A C 1
ATOM 1816 O O . SER A 1 233 ? 6.662 -4.688 -13.602 1.00 93.81 233 SER A O 1
ATOM 1818 N N . MET A 1 234 ? 8.627 -3.662 -13.144 1.00 94.38 234 MET A N 1
ATOM 1819 C CA . MET A 1 234 ? 9.131 -3.560 -14.512 1.00 94.38 234 MET A CA 1
ATOM 1820 C C . MET A 1 234 ? 10.564 -4.106 -14.601 1.00 94.38 234 MET A C 1
ATOM 1822 O O . MET A 1 234 ? 11.385 -3.793 -13.731 1.00 94.38 234 MET A O 1
ATOM 1826 N N . PRO A 1 235 ? 10.902 -4.888 -15.640 1.00 94.19 235 PRO A N 1
ATOM 1827 C CA . PRO A 1 235 ? 12.259 -5.374 -15.855 1.00 94.19 235 PRO A CA 1
ATOM 1828 C C . PRO A 1 235 ? 13.185 -4.248 -16.345 1.00 94.19 235 PRO A C 1
ATOM 1830 O O . PRO A 1 235 ? 12.892 -3.534 -17.305 1.00 94.19 235 PRO A O 1
ATOM 1833 N N . GLN A 1 236 ? 14.354 -4.123 -15.717 1.00 91.88 236 GLN A N 1
ATOM 1834 C CA . GLN A 1 236 ? 15.364 -3.115 -16.061 1.00 91.88 236 GLN A CA 1
ATOM 1835 C C . GLN A 1 236 ? 16.042 -3.380 -17.414 1.00 91.88 236 GLN A C 1
ATOM 1837 O O . GLN A 1 236 ? 16.607 -2.465 -18.007 1.00 91.88 236 GLN A O 1
ATOM 1842 N N . ALA A 1 237 ? 15.962 -4.615 -17.924 1.00 91.56 237 ALA A N 1
ATOM 1843 C CA . ALA A 1 237 ? 16.462 -4.976 -19.252 1.00 91.56 237 ALA A CA 1
ATOM 1844 C C . ALA A 1 237 ? 15.741 -4.218 -20.383 1.00 91.56 237 ALA A C 1
ATOM 1846 O O . ALA A 1 237 ? 16.320 -3.989 -21.441 1.00 91.56 237 ALA A O 1
ATOM 1847 N N . GLU A 1 238 ? 14.489 -3.816 -20.154 1.00 89.62 238 GLU A N 1
ATOM 1848 C CA . GLU A 1 238 ? 13.642 -3.143 -21.146 1.00 89.62 238 GLU A CA 1
ATOM 1849 C C . GLU A 1 238 ? 13.529 -1.639 -20.895 1.00 89.62 238 GLU A C 1
ATOM 1851 O O . GLU A 1 238 ? 13.296 -0.857 -21.819 1.00 89.62 238 GLU A O 1
ATOM 1856 N N . THR A 1 239 ? 13.642 -1.229 -19.631 1.00 90.19 239 THR A N 1
ATOM 1857 C CA . THR A 1 239 ? 13.414 0.151 -19.203 1.00 90.19 239 THR A CA 1
ATOM 1858 C C . THR A 1 239 ? 14.476 0.563 -18.185 1.00 90.19 239 THR A C 1
ATOM 1860 O O . THR A 1 239 ? 14.564 -0.064 -17.130 1.00 90.19 239 THR A O 1
ATOM 1863 N N . PRO A 1 240 ? 15.255 1.632 -18.443 1.00 92.81 240 PRO A N 1
ATOM 1864 C CA . PRO A 1 240 ? 16.223 2.142 -17.478 1.00 92.81 240 PRO A CA 1
ATOM 1865 C C . PRO A 1 240 ? 15.572 2.418 -16.114 1.00 92.81 240 PRO A C 1
ATOM 1867 O O . PRO A 1 240 ? 14.433 2.894 -16.095 1.00 92.81 240 PRO A O 1
ATOM 1870 N N . PRO A 1 241 ? 16.268 2.190 -14.983 1.00 91.44 241 PRO A N 1
ATOM 1871 C CA . PRO A 1 241 ? 15.671 2.271 -13.651 1.00 91.44 241 PRO A CA 1
ATOM 1872 C C . PRO A 1 241 ? 14.912 3.573 -13.396 1.00 91.44 241 PRO A C 1
ATOM 1874 O O . PRO A 1 241 ? 13.766 3.516 -12.969 1.00 91.44 241 PRO A O 1
ATOM 1877 N N . ASP A 1 242 ? 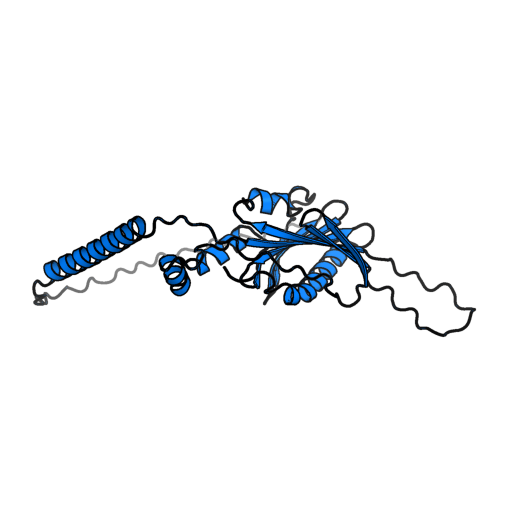15.503 4.720 -13.741 1.00 93.00 242 ASP A N 1
ATOM 1878 C CA . ASP A 1 242 ? 14.896 6.040 -13.522 1.00 93.00 242 ASP A CA 1
ATOM 1879 C C . ASP A 1 242 ? 13.615 6.237 -14.349 1.00 93.00 242 ASP A C 1
ATOM 1881 O O . ASP A 1 242 ? 12.638 6.813 -13.873 1.00 93.00 242 ASP A O 1
ATOM 1885 N N . GLN A 1 243 ? 13.580 5.703 -15.574 1.00 94.12 243 GLN A N 1
ATOM 1886 C CA . GLN A 1 243 ? 12.376 5.717 -16.403 1.00 94.12 243 GLN A CA 1
ATOM 1887 C C . GLN A 1 243 ? 11.315 4.744 -15.875 1.00 94.12 243 GLN A C 1
ATOM 1889 O O . GLN A 1 243 ? 10.125 5.052 -15.937 1.00 94.12 243 GLN A O 1
ATOM 1894 N N . ALA A 1 244 ? 11.727 3.589 -15.349 1.00 94.06 244 ALA A N 1
ATOM 1895 C CA . ALA A 1 244 ? 10.815 2.616 -14.765 1.00 94.06 244 ALA A CA 1
ATOM 1896 C C . ALA A 1 244 ? 10.101 3.193 -13.534 1.00 94.06 244 ALA A C 1
ATOM 1898 O O . ALA A 1 244 ? 8.909 2.961 -13.376 1.00 94.06 244 ALA A O 1
ATOM 1899 N N . GLU A 1 245 ? 10.770 3.997 -12.699 1.00 94.75 245 GLU A N 1
ATOM 1900 C CA . GLU A 1 245 ? 10.104 4.611 -11.535 1.00 94.75 245 GLU A CA 1
ATOM 1901 C C . GLU A 1 245 ? 9.007 5.579 -11.947 1.00 94.75 245 GLU A C 1
ATOM 1903 O O . GLU A 1 245 ? 7.915 5.533 -11.389 1.00 94.75 245 GLU A O 1
ATOM 1908 N N . LEU A 1 246 ? 9.286 6.435 -12.936 1.00 95.44 246 LEU A N 1
ATOM 1909 C CA . LEU A 1 246 ? 8.315 7.408 -13.430 1.00 95.44 246 LEU A CA 1
ATOM 1910 C C . LEU A 1 246 ? 7.072 6.704 -13.981 1.00 95.44 246 LEU A C 1
ATOM 1912 O O . LEU A 1 246 ? 5.952 7.101 -13.666 1.00 95.44 246 LEU A O 1
ATOM 1916 N N . LEU A 1 247 ? 7.269 5.627 -14.745 1.00 94.88 247 LEU A N 1
ATOM 1917 C CA . LEU A 1 247 ? 6.175 4.829 -15.298 1.00 94.88 247 LEU A CA 1
ATOM 1918 C C . LEU A 1 247 ? 5.394 4.082 -14.215 1.00 94.88 247 LEU A C 1
ATOM 1920 O O . LEU A 1 247 ? 4.169 4.029 -14.281 1.00 94.88 247 LEU A O 1
ATOM 1924 N N . LEU A 1 248 ? 6.077 3.529 -13.212 1.00 95.88 248 LEU A N 1
ATOM 1925 C CA . LEU A 1 248 ? 5.431 2.866 -12.080 1.00 95.88 248 LEU A CA 1
ATOM 1926 C C . LEU A 1 248 ? 4.609 3.851 -11.246 1.00 95.88 248 LEU A C 1
ATOM 1928 O O . LEU A 1 248 ? 3.493 3.528 -10.852 1.00 95.88 248 LEU A O 1
ATOM 1932 N N . GLU A 1 249 ? 5.121 5.054 -10.990 1.00 96.75 249 GLU A N 1
ATOM 1933 C CA . GLU A 1 249 ? 4.388 6.096 -10.266 1.00 96.75 249 GLU A CA 1
ATOM 1934 C C . GLU A 1 249 ? 3.188 6.627 -11.058 1.00 96.75 249 GLU A C 1
ATOM 1936 O O . GLU A 1 249 ? 2.130 6.890 -10.478 1.00 96.75 249 GLU A O 1
ATOM 1941 N N . GLU A 1 250 ? 3.336 6.790 -12.374 1.00 95.69 250 GLU A N 1
ATOM 1942 C CA . GLU A 1 250 ? 2.243 7.165 -13.272 1.00 95.69 250 GLU A CA 1
ATOM 1943 C C . GLU A 1 250 ? 1.153 6.090 -13.282 1.00 95.69 250 GLU A C 1
ATOM 1945 O O . GLU A 1 250 ? -0.011 6.399 -13.005 1.00 95.69 250 GLU A O 1
ATOM 1950 N N . ALA A 1 251 ? 1.540 4.828 -13.495 1.00 94.94 251 ALA A N 1
ATOM 1951 C CA . ALA A 1 251 ? 0.634 3.689 -13.436 1.00 94.94 251 ALA A CA 1
ATOM 1952 C C . ALA A 1 251 ? -0.060 3.622 -12.071 1.00 94.94 251 ALA A C 1
ATOM 1954 O O . ALA A 1 251 ? -1.283 3.566 -12.011 1.00 94.94 251 ALA A O 1
ATOM 1955 N N . TRP A 1 252 ? 0.681 3.729 -10.965 1.00 96.38 252 TRP A N 1
ATOM 1956 C CA . TRP A 1 252 ? 0.119 3.728 -9.614 1.00 96.38 252 TRP A CA 1
ATOM 1957 C C . TRP A 1 252 ? -0.919 4.835 -9.403 1.00 96.38 252 TRP A C 1
ATOM 1959 O O . TRP A 1 252 ? -1.999 4.583 -8.864 1.00 96.38 252 TRP A O 1
ATOM 1969 N N . ARG A 1 253 ? -0.622 6.060 -9.853 1.00 96.00 253 ARG A N 1
ATOM 1970 C CA . ARG A 1 253 ? -1.527 7.213 -9.738 1.00 96.00 253 ARG A CA 1
ATOM 1971 C C . ARG A 1 253 ? -2.826 7.003 -10.508 1.00 96.00 253 ARG A C 1
ATOM 1973 O O . ARG A 1 253 ? -3.884 7.393 -10.015 1.00 96.00 253 ARG A O 1
ATOM 1980 N N . GLU A 1 254 ? -2.752 6.416 -11.696 1.00 93.94 254 GLU A N 1
ATOM 1981 C CA . GLU A 1 254 ? -3.931 6.103 -12.502 1.00 93.94 254 GLU A CA 1
ATOM 1982 C C . GLU A 1 254 ? -4.751 4.952 -11.907 1.00 93.94 254 GLU A C 1
ATOM 1984 O O . GLU A 1 254 ? -5.984 4.976 -11.915 1.00 93.94 254 GLU A O 1
ATOM 1989 N N . TRP A 1 255 ? -4.062 3.953 -11.368 1.00 92.25 255 TRP A N 1
ATOM 1990 C CA . TRP A 1 255 ? -4.656 2.706 -10.911 1.00 92.25 255 TRP A CA 1
ATOM 1991 C C . TRP A 1 255 ? -5.329 2.845 -9.542 1.00 92.25 255 TRP A C 1
ATOM 1993 O O . TRP A 1 255 ? -6.429 2.335 -9.323 1.00 92.25 255 TRP A O 1
ATOM 2003 N N . PHE A 1 256 ? -4.706 3.587 -8.623 1.00 95.50 256 PHE A N 1
ATOM 2004 C CA . PHE A 1 256 ? -5.150 3.735 -7.236 1.00 95.50 256 PHE A CA 1
ATOM 2005 C C . PHE A 1 256 ? -6.632 4.138 -7.068 1.00 95.50 256 PHE A C 1
ATOM 2007 O O . PHE A 1 256 ? -7.318 3.495 -6.268 1.00 95.50 256 PHE A O 1
ATOM 2014 N N . PRO A 1 257 ? -7.186 5.129 -7.801 1.00 94.94 257 PRO A N 1
ATOM 2015 C CA . PRO A 1 257 ? -8.591 5.515 -7.670 1.00 94.94 257 PRO A CA 1
ATOM 2016 C C . PRO A 1 257 ? -9.590 4.377 -7.902 1.00 94.94 257 PRO A C 1
ATOM 2018 O O . PRO A 1 257 ? -10.684 4.427 -7.351 1.00 94.94 257 PRO A O 1
ATOM 2021 N N . ARG A 1 258 ? -9.233 3.358 -8.698 1.00 92.12 258 ARG A N 1
ATOM 2022 C CA . ARG A 1 258 ? -10.101 2.200 -8.975 1.00 92.12 258 ARG A CA 1
ATOM 2023 C C . ARG A 1 258 ? -10.118 1.189 -7.835 1.00 92.12 258 ARG A C 1
ATOM 2025 O O . ARG A 1 258 ? -11.121 0.520 -7.630 1.00 92.12 258 ARG A O 1
ATOM 2032 N N . TRP A 1 259 ? -9.025 1.110 -7.084 1.00 90.81 259 TRP A N 1
ATOM 2033 C CA . TRP A 1 259 ? -8.884 0.194 -5.953 1.00 90.81 259 TRP A CA 1
ATOM 2034 C C . TRP A 1 259 ? -9.262 0.826 -4.617 1.00 90.81 259 TRP A C 1
ATOM 2036 O O . TRP A 1 259 ? -9.566 0.122 -3.651 1.00 90.81 259 TRP A O 1
ATOM 2046 N N . LYS A 1 260 ? -9.282 2.161 -4.552 1.00 90.25 260 LYS A N 1
ATOM 2047 C CA . LYS A 1 260 ? -9.760 2.910 -3.395 1.00 90.25 260 LYS A CA 1
ATOM 2048 C C . LYS A 1 260 ? -11.241 2.592 -3.138 1.00 90.25 260 LYS A C 1
ATOM 2050 O O . LYS A 1 260 ? -12.117 3.135 -3.799 1.00 90.25 260 LYS A O 1
ATOM 2055 N N . GLY A 1 261 ? -11.506 1.748 -2.141 1.00 88.81 261 GLY A N 1
ATOM 2056 C CA . GLY A 1 261 ? -12.861 1.345 -1.735 1.00 88.81 261 GLY A CA 1
ATOM 2057 C C . GLY A 1 261 ? -13.241 -0.095 -2.087 1.00 88.81 261 GLY A C 1
ATOM 2058 O O . GLY A 1 261 ? -14.328 -0.528 -1.726 1.00 88.81 261 GLY A O 1
ATOM 2059 N N . VAL A 1 262 ? -12.346 -0.858 -2.726 1.00 89.75 262 VAL A N 1
ATOM 2060 C CA . VAL A 1 262 ? -12.550 -2.300 -2.968 1.00 89.75 262 VAL A CA 1
ATOM 2061 C C . VAL A 1 262 ? -12.614 -3.094 -1.658 1.00 89.75 262 VAL A C 1
ATOM 2063 O O . VAL A 1 262 ? -13.304 -4.108 -1.571 1.00 89.75 262 VAL A O 1
ATOM 2066 N N . LEU A 1 263 ? -11.910 -2.622 -0.627 1.00 86.69 263 LEU A N 1
ATOM 2067 C CA . LEU A 1 263 ? -12.031 -3.157 0.722 1.00 86.69 263 LEU A CA 1
ATOM 2068 C C . LEU A 1 263 ? -13.206 -2.485 1.442 1.00 86.69 263 LEU A C 1
ATOM 2070 O O . LEU A 1 263 ? -13.118 -1.288 1.731 1.00 86.69 263 LEU A O 1
ATOM 2074 N N . PRO A 1 264 ? -14.280 -3.226 1.766 1.00 82.06 264 PRO A N 1
ATOM 2075 C CA . PRO A 1 264 ? -15.385 -2.672 2.531 1.00 82.06 264 PRO A CA 1
ATOM 2076 C C . PRO A 1 264 ? -14.921 -2.336 3.957 1.00 82.06 264 PRO A C 1
ATOM 2078 O O . PRO A 1 264 ? -14.111 -3.082 4.522 1.00 82.06 264 PRO A O 1
ATOM 2081 N N . PRO A 1 265 ? -15.430 -1.246 4.560 1.00 75.25 265 PRO A N 1
ATOM 2082 C CA . PRO A 1 265 ? -15.132 -0.929 5.949 1.00 75.25 265 PRO A CA 1
ATOM 2083 C C . PRO A 1 265 ? -15.677 -2.029 6.872 1.00 75.25 265 PRO A C 1
ATOM 2085 O O . PRO A 1 265 ? -16.821 -2.457 6.720 1.00 75.25 265 PRO A O 1
ATOM 2088 N N . GLY A 1 266 ? -14.838 -2.489 7.805 1.00 68.19 266 GLY A N 1
ATOM 2089 C CA . GLY A 1 266 ? -15.223 -3.376 8.911 1.00 68.19 266 GLY A CA 1
ATOM 2090 C C . GLY A 1 266 ? -15.629 -2.656 10.191 1.00 68.19 266 GLY A C 1
ATOM 2091 O O . GLY A 1 266 ? -15.330 -1.440 10.314 1.00 68.19 266 GLY A O 1
#

Sequence (266 aa):
MNLLESNASHPAEVEAQDDTRPIPSETAGANNRANNQPLIYWVLLWLTCLSVVGVLAKSLIAPASVQRQPLPPAQLLAEVPLRHWQAIDHSGLDGRYEYRSVGPTRSPVNSLPTDTPLAPQTPTRHLTVTVYEMNAFTANSRRFQRDAAIARSFDPSWPQVRRLAGVGSYVLARDRTTTTLTACITPQGKSVGSYEDYLGQTYRQQFEPLRLLAWAAGTGVVRDARCLWITMSMPQAETPPDQAELLLEEAWREWFPRWKGVLPPG

Radius of gyration: 29.7 Å; chains: 1; bounding box: 72×59×101 Å